Protein AF-0000000084527841 (afdb_homodimer)

Nearest PDB structures (foldseek):
  6ki2-assembly1_B  TM=5.207E-01  e=8.845E-03  Synechocystis sp. PCC 6803
  6jhk-assembly1_A  TM=7.494E-01  e=1.148E-01  Bacillus subtilis
  1vc1-assembly1_B  TM=6.703E-01  e=7.230E-01  Thermotoga maritima
  7lgu-assembly1_A  TM=8.677E-01  e=1.395E+00  Homo sapiens
  6zy2-assembly1_B  TM=6.023E-01  e=4.002E-01  Escherichia coli

Structure (mmCIF, N/CA/C/O backbone):
data_AF-0000000084527841-model_v1
#
loop_
_entity.id
_entity.type
_entity.pdbx_description
1 polymer 'Anti-anti-sigma regulatory factor (Antagonist of anti-sigma factor)'
#
loop_
_atom_site.group_PDB
_atom_site.id
_atom_site.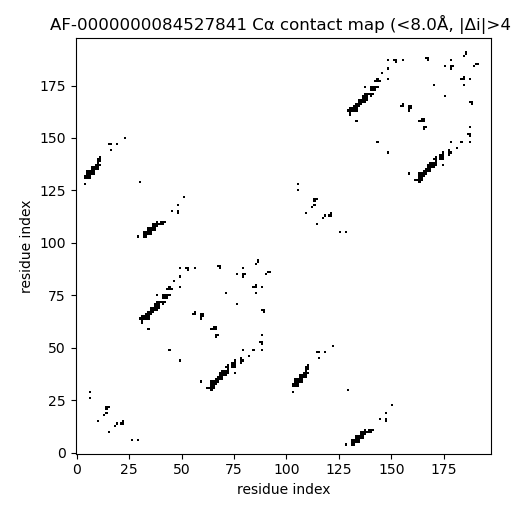type_symbol
_atom_site.label_atom_id
_atom_site.label_alt_id
_atom_site.label_comp_id
_atom_site.label_asym_id
_atom_site.label_entity_id
_atom_site.label_seq_id
_atom_site.pdbx_PDB_ins_code
_atom_site.Cartn_x
_atom_site.Cartn_y
_atom_site.Cartn_z
_atom_site.occupancy
_atom_site.B_iso_or_equiv
_atom_site.auth_seq_id
_atom_site.auth_comp_id
_atom_site.auth_asym_id
_atom_site.auth_atom_id
_atom_site.pdbx_PDB_model_num
ATOM 1 N N . MET A 1 1 ? 16.547 -3.924 11.133 1 29.72 1 MET A N 1
ATOM 2 C CA . MET A 1 1 ? 15.758 -4.957 10.477 1 29.72 1 MET A CA 1
ATOM 3 C C . MET A 1 1 ? 14.875 -4.352 9.391 1 29.72 1 MET A C 1
ATOM 5 O O . MET A 1 1 ? 14.031 -3.502 9.672 1 29.72 1 MET A O 1
ATOM 9 N N . ALA A 1 2 ? 15.305 -4.07 8.328 1 36.75 2 ALA A N 1
ATOM 10 C CA . ALA A 1 2 ? 14.695 -3.27 7.27 1 36.75 2 ALA A CA 1
ATOM 11 C C . ALA A 1 2 ? 13.234 -3.646 7.07 1 36.75 2 ALA A C 1
ATOM 13 O O . ALA A 1 2 ? 12.883 -4.828 7.086 1 36.75 2 ALA A O 1
ATOM 14 N N . ASN A 1 3 ? 12.219 -2.992 7.664 1 47.47 3 ASN A N 1
ATOM 15 C CA . ASN A 1 3 ? 10.781 -3.207 7.672 1 47.47 3 ASN A CA 1
ATOM 16 C C . ASN A 1 3 ? 10.297 -3.809 6.352 1 47.47 3 ASN A C 1
ATOM 18 O O . ASN A 1 3 ? 10.336 -3.148 5.312 1 47.47 3 ASN A O 1
ATOM 22 N N . ASP A 1 4 ? 10.703 -5.012 6.168 1 57.88 4 ASP A N 1
ATOM 23 C CA . ASP A 1 4 ? 10.227 -5.77 5.02 1 57.88 4 ASP A CA 1
ATOM 24 C C . ASP A 1 4 ? 8.758 -5.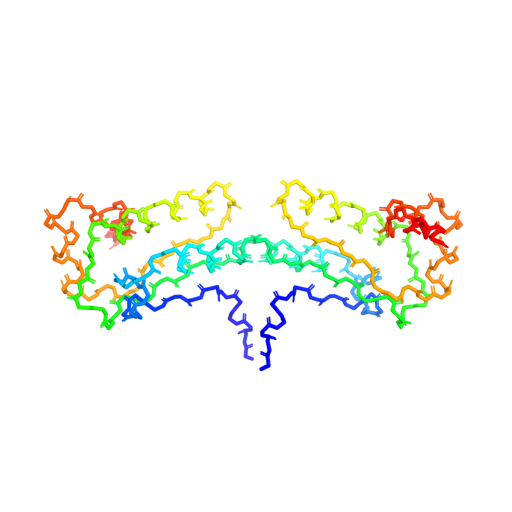457 4.727 1 57.88 4 ASP A C 1
ATOM 26 O O . ASP A 1 4 ? 7.867 -5.902 5.449 1 57.88 4 ASP A O 1
ATOM 30 N N . THR A 1 5 ? 8.508 -4.32 4.203 1 76.06 5 THR A N 1
ATOM 31 C CA . THR A 1 5 ? 7.223 -3.643 4.082 1 76.06 5 THR A CA 1
ATOM 32 C C . THR A 1 5 ? 6.391 -4.254 2.959 1 76.06 5 THR A C 1
ATOM 34 O O . THR A 1 5 ? 5.301 -3.771 2.65 1 76.06 5 THR A O 1
ATOM 37 N N . ALA A 1 6 ? 6.91 -5.438 2.506 1 88.5 6 ALA A N 1
ATOM 38 C CA . ALA A 1 6 ? 6.152 -6.004 1.394 1 88.5 6 ALA A CA 1
ATOM 39 C C . ALA A 1 6 ? 4.953 -6.801 1.896 1 88.5 6 ALA A C 1
ATOM 41 O O . ALA A 1 6 ? 4.965 -7.312 3.018 1 88.5 6 ALA A O 1
ATOM 42 N N . LEU A 1 7 ? 3.922 -6.777 1.098 1 92.06 7 LEU A N 1
ATOM 43 C CA . LEU A 1 7 ? 2.879 -7.777 1.299 1 92.06 7 LEU A CA 1
ATOM 44 C C . LEU A 1 7 ? 3.355 -9.156 0.856 1 92.06 7 LEU A C 1
ATOM 46 O O . LEU A 1 7 ? 3.676 -9.359 -0.317 1 92.06 7 LEU A O 1
ATOM 50 N N . ARG A 1 8 ? 3.451 -10.062 1.777 1 94.62 8 ARG A N 1
ATOM 51 C CA . ARG A 1 8 ? 3.889 -11.422 1.454 1 94.62 8 ARG A CA 1
ATOM 52 C C . ARG A 1 8 ? 2.748 -12.422 1.618 1 94.62 8 ARG A C 1
ATOM 54 O O . ARG A 1 8 ? 2.137 -12.5 2.686 1 94.62 8 ARG A O 1
ATOM 61 N N . LEU A 1 9 ? 2.508 -13.148 0.564 1 97.06 9 LEU A N 1
ATOM 62 C CA . LEU A 1 9 ? 1.49 -14.195 0.541 1 97.06 9 LEU A CA 1
ATOM 63 C C . LEU A 1 9 ? 2.125 -15.57 0.357 1 97.06 9 LEU A C 1
ATOM 65 O O . LEU A 1 9 ? 3.078 -15.719 -0.411 1 97.06 9 LEU A O 1
ATOM 69 N N . ASP A 1 10 ? 1.654 -16.5 1.069 1 97.75 10 ASP A N 1
ATOM 70 C CA . ASP A 1 10 ? 2.086 -17.891 0.965 1 97.75 10 ASP A CA 1
ATOM 71 C C . ASP A 1 10 ? 1.141 -18.688 0.073 1 97.75 10 ASP A C 1
ATOM 73 O O . ASP A 1 10 ? 0.009 -18.984 0.464 1 97.75 10 ASP A O 1
ATOM 77 N N . LEU A 1 11 ? 1.608 -19.141 -1.039 1 97.81 11 LEU A N 1
ATOM 78 C CA . LEU A 1 11 ? 0.78 -19.828 -2.021 1 97.81 11 LEU A CA 1
ATOM 79 C C . LEU A 1 11 ? 0.324 -21.188 -1.494 1 97.81 11 LEU A C 1
ATOM 81 O O . LEU A 1 11 ? -0.623 -21.766 -2.02 1 97.81 11 LEU A O 1
ATOM 85 N N . ALA A 1 12 ? 0.999 -21.641 -0.488 1 97.31 12 ALA A N 1
ATOM 86 C CA . ALA A 1 12 ? 0.604 -22.922 0.102 1 97.31 12 ALA A CA 1
ATOM 87 C C . ALA A 1 12 ? -0.552 -22.75 1.081 1 97.31 12 ALA A C 1
ATOM 89 O O . ALA A 1 12 ? -1.149 -23.719 1.535 1 97.31 12 ALA A O 1
ATOM 90 N N . HIS A 1 13 ? -0.82 -21.5 1.446 1 97.06 13 HIS A N 1
ATOM 91 C CA . HIS A 1 13 ? -1.912 -21.25 2.381 1 97.06 13 HIS A CA 1
ATOM 92 C C . HIS A 1 13 ? -3.236 -21.781 1.833 1 97.06 13 HIS A C 1
ATOM 94 O O . HIS A 1 13 ? -3.537 -21.594 0.65 1 97.06 13 HIS A O 1
ATOM 100 N N . PRO A 1 14 ? -4.078 -22.328 2.6 1 96.56 14 PRO A N 1
ATOM 101 C CA . PRO A 1 14 ? -5.309 -22.969 2.146 1 96.56 14 PRO A CA 1
ATOM 102 C C . PRO A 1 14 ? -6.309 -22 1.535 1 96.56 14 PRO A C 1
ATOM 104 O O . PRO A 1 14 ? -7.203 -22.406 0.79 1 96.56 14 PRO A O 1
ATOM 107 N N . ASP A 1 15 ? -6.148 -20.766 1.764 1 96.75 15 ASP A N 1
ATOM 108 C CA . ASP A 1 15 ? -7.082 -19.797 1.217 1 96.75 15 ASP A CA 1
ATOM 109 C C . ASP A 1 15 ? -7.066 -19.812 -0.31 1 96.75 15 ASP A C 1
ATOM 111 O O . ASP A 1 15 ? -8.086 -19.531 -0.951 1 96.75 15 ASP A O 1
ATOM 115 N N . TRP A 1 16 ? -5.957 -20.188 -0.919 1 96.88 16 TRP A N 1
ATOM 116 C CA . TRP A 1 16 ? -5.816 -20.188 -2.371 1 96.88 16 TRP A CA 1
ATOM 117 C C . TRP A 1 16 ? -6.703 -21.266 -3 1 96.88 16 TRP A C 1
ATOM 119 O O . TRP A 1 16 ? -7.09 -21.156 -4.164 1 96.88 16 TRP A O 1
ATOM 129 N N . THR A 1 17 ? -7.047 -22.25 -2.211 1 94.94 17 THR A N 1
ATOM 130 C CA . THR A 1 17 ? -7.879 -23.328 -2.73 1 94.94 17 THR A CA 1
ATOM 131 C C . THR A 1 17 ? -9.281 -23.266 -2.133 1 94.94 17 THR A C 1
ATOM 133 O O . THR A 1 17 ? -10.266 -23.562 -2.816 1 94.94 17 THR A O 1
ATOM 136 N N . ASP A 1 18 ? -9.359 -22.859 -0.894 1 96.44 18 ASP A N 1
ATOM 137 C CA . ASP A 1 18 ? -10.625 -22.938 -0.173 1 96.44 18 ASP A CA 1
ATOM 138 C C . ASP A 1 18 ? -11.461 -21.672 -0.368 1 96.44 18 ASP A C 1
ATOM 140 O O . ASP A 1 18 ? -12.688 -21.734 -0.356 1 96.44 18 ASP A O 1
ATOM 144 N N . ASP A 1 19 ? -10.797 -20.5 -0.375 1 97.25 19 ASP A N 1
ATOM 145 C CA . ASP A 1 19 ? -11.484 -19.219 -0.417 1 97.25 19 ASP A CA 1
ATOM 146 C C . ASP A 1 19 ? -10.609 -18.141 -1.063 1 97.25 19 ASP A C 1
ATOM 148 O O . ASP A 1 19 ? -10.031 -17.297 -0.37 1 97.25 19 ASP A O 1
ATOM 152 N N . LEU A 1 20 ? -10.594 -18.094 -2.377 1 96.44 20 LEU A N 1
ATOM 153 C CA . LEU A 1 20 ? -9.758 -17.172 -3.135 1 96.44 20 LEU A CA 1
ATOM 154 C C . LEU A 1 20 ? -10.172 -15.734 -2.891 1 96.44 20 LEU A C 1
ATOM 156 O O . LEU A 1 20 ? -9.359 -14.812 -3.02 1 96.44 20 LEU A O 1
ATOM 160 N N . LYS A 1 21 ? -11.438 -15.492 -2.51 1 97 21 LYS A N 1
ATOM 161 C CA . LYS A 1 21 ? -11.938 -14.148 -2.227 1 97 21 LYS A CA 1
ATOM 162 C C . LYS A 1 21 ? -11.203 -13.523 -1.041 1 97 21 LYS A C 1
ATOM 164 O O . LYS A 1 21 ? -10.992 -12.312 -1.001 1 97 21 LYS A O 1
ATOM 169 N N . LYS A 1 22 ? -10.812 -14.383 -0.156 1 97.31 22 LYS A N 1
ATOM 170 C CA . LYS A 1 22 ? -10.039 -13.906 0.986 1 97.31 22 LYS A CA 1
ATOM 171 C C . LYS A 1 22 ? -8.664 -13.406 0.55 1 97.31 22 LYS A C 1
ATOM 173 O O . LYS A 1 22 ? -8.172 -12.398 1.065 1 97.31 22 LYS A O 1
ATOM 178 N N . VAL A 1 23 ? -8.039 -14.078 -0.367 1 96.88 23 VAL A N 1
ATOM 179 C CA . VAL A 1 23 ? -6.742 -13.672 -0.899 1 96.88 23 VAL A CA 1
ATOM 180 C C . VAL A 1 23 ? -6.887 -12.352 -1.656 1 96.88 23 VAL A C 1
ATOM 182 O O . VAL A 1 23 ? -6.109 -11.422 -1.448 1 96.88 23 VAL A O 1
ATOM 185 N N . GLU A 1 24 ? -7.938 -12.305 -2.467 1 96 24 GLU A N 1
ATOM 186 C CA . GLU A 1 24 ? -8.227 -11.078 -3.197 1 96 24 GLU A CA 1
ATOM 187 C C . GLU A 1 24 ? -8.422 -9.898 -2.246 1 96 24 GLU A C 1
ATOM 189 O O . GLU A 1 24 ? -7.891 -8.812 -2.479 1 96 24 GLU A O 1
ATOM 194 N N . ALA A 1 25 ? -9.164 -10.164 -1.209 1 95 25 ALA A N 1
ATOM 195 C CA . ALA A 1 25 ? -9.453 -9.125 -0.225 1 95 25 ALA A CA 1
ATOM 196 C C . ALA A 1 25 ? -8.18 -8.648 0.469 1 95 25 ALA A C 1
ATOM 198 O O . ALA A 1 25 ? -8.031 -7.461 0.758 1 95 25 ALA A O 1
ATOM 199 N N . ALA A 1 26 ? -7.316 -9.562 0.699 1 93.44 26 ALA A N 1
ATOM 200 C CA . ALA A 1 26 ? -6.055 -9.211 1.342 1 93.44 26 ALA A CA 1
ATOM 201 C C . ALA A 1 26 ? -5.215 -8.305 0.442 1 93.44 26 ALA A C 1
ATOM 203 O O . ALA A 1 26 ? -4.617 -7.336 0.911 1 93.44 26 ALA A O 1
ATOM 204 N N . ILE A 1 27 ? -5.203 -8.562 -0.806 1 91.94 27 ILE A N 1
ATOM 205 C CA . ILE A 1 27 ? -4.453 -7.762 -1.771 1 91.94 27 ILE A CA 1
ATOM 206 C C . ILE A 1 27 ? -5.078 -6.375 -1.882 1 91.94 27 ILE A C 1
ATOM 208 O O . ILE A 1 27 ? -4.371 -5.363 -1.841 1 91.94 27 ILE A O 1
ATOM 212 N N . LEU A 1 28 ? -6.375 -6.332 -1.898 1 89.31 28 LEU A N 1
ATOM 213 C CA . LEU A 1 28 ? -7.098 -5.07 -2.027 1 89.31 28 LEU A CA 1
ATOM 214 C C . LEU A 1 28 ? -6.914 -4.207 -0.783 1 89.31 28 LEU A C 1
ATOM 216 O O . LEU A 1 28 ? -6.75 -2.988 -0.885 1 89.31 28 LEU A O 1
ATOM 220 N N . ALA A 1 29 ? -6.922 -4.906 0.337 1 89.31 29 ALA A N 1
ATOM 221 C CA . ALA A 1 29 ? -6.738 -4.188 1.597 1 89.31 29 ALA A CA 1
ATOM 222 C C . ALA A 1 29 ? -5.352 -3.551 1.666 1 89.31 29 ALA A C 1
ATOM 224 O O . ALA A 1 29 ? -5.184 -2.482 2.256 1 89.31 29 ALA A O 1
ATOM 225 N N . ASP A 1 30 ? -4.48 -4.203 1.102 1 88.69 30 ASP A N 1
ATOM 226 C CA . ASP A 1 30 ? -3.119 -3.678 1.1 1 88.69 30 ASP A CA 1
ATOM 227 C C . ASP A 1 30 ? -3.012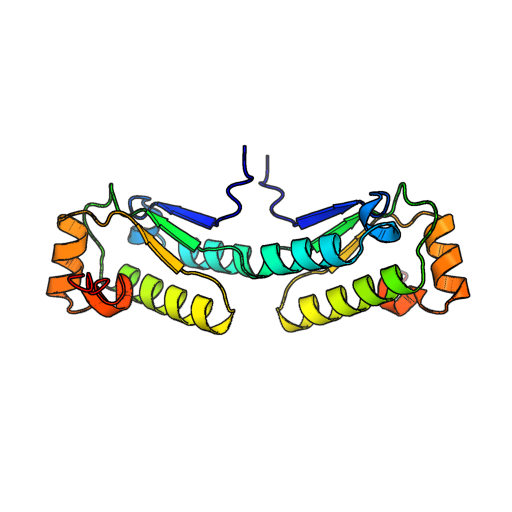 -2.436 0.216 1 88.69 30 ASP A C 1
ATOM 229 O O . ASP A 1 30 ? -2.326 -1.475 0.57 1 88.69 30 ASP A O 1
ATOM 233 N N . ILE A 1 31 ? -3.701 -2.396 -0.895 1 84.62 31 ILE A N 1
ATOM 234 C CA . ILE A 1 31 ? -3.701 -1.299 -1.855 1 84.62 31 ILE A CA 1
ATOM 235 C C . ILE A 1 31 ? -4.379 -0.075 -1.239 1 84.62 31 ILE A C 1
ATOM 237 O O . ILE A 1 31 ? -4.012 1.062 -1.544 1 84.62 31 ILE A O 1
ATOM 241 N N . THR A 1 32 ? -5.359 -0.343 -0.375 1 85.31 32 THR A N 1
ATOM 242 C CA . THR A 1 32 ? -6.168 0.747 0.159 1 85.31 32 THR A CA 1
ATOM 243 C C . THR A 1 32 ? -5.773 1.054 1.602 1 85.31 32 THR A C 1
ATOM 245 O O . THR A 1 32 ? -6.57 1.609 2.363 1 85.31 32 THR A O 1
ATOM 248 N N . ARG A 1 33 ? -4.656 0.663 2.006 1 87.19 33 ARG A N 1
ATOM 249 C CA . ARG A 1 33 ? -4.168 0.903 3.359 1 87.19 33 ARG A CA 1
ATOM 250 C C . ARG A 1 33 ? -4.223 2.387 3.707 1 87.19 33 ARG A C 1
ATOM 252 O O . ARG A 1 33 ? -3.756 3.229 2.936 1 87.19 33 ARG A O 1
ATOM 259 N N . PRO A 1 34 ? -4.746 2.799 4.891 1 91.25 34 PRO A N 1
ATOM 260 C CA . PRO A 1 34 ? -4.902 4.195 5.301 1 91.25 34 PRO A CA 1
ATOM 261 C C . PRO A 1 34 ? -3.57 4.875 5.609 1 91.25 34 PRO A C 1
ATOM 263 O O . PRO A 1 34 ? -2.602 4.199 5.973 1 91.25 34 PRO A O 1
ATOM 266 N N . VAL A 1 35 ? -3.586 6.184 5.461 1 94.19 35 VAL A N 1
ATOM 267 C CA . VAL A 1 35 ? -2.506 7.047 5.93 1 94.19 35 VAL A CA 1
ATOM 268 C C . VAL A 1 35 ? -2.998 7.906 7.09 1 94.19 35 VAL A C 1
ATOM 270 O O . VAL A 1 35 ? -3.994 8.625 6.961 1 94.19 35 VAL A O 1
ATOM 273 N N . ILE A 1 36 ? -2.35 7.793 8.188 1 96.31 36 ILE A N 1
ATOM 274 C CA . ILE A 1 36 ? -2.713 8.547 9.383 1 96.31 36 ILE A CA 1
ATOM 275 C C . ILE A 1 36 ? -1.538 9.422 9.812 1 96.31 36 ILE A C 1
ATOM 277 O O . ILE A 1 36 ? -0.427 8.922 10.008 1 96.31 36 ILE A O 1
ATOM 281 N N . VAL A 1 37 ? -1.843 10.695 9.891 1 97.5 37 VAL A N 1
ATOM 282 C CA . VAL A 1 37 ? -0.865 11.641 10.414 1 97.5 37 VAL A CA 1
ATOM 283 C C . VAL A 1 37 ? -1.259 12.062 11.828 1 97.5 37 VAL A C 1
ATOM 285 O O . VAL A 1 37 ? -2.291 12.711 12.023 1 97.5 37 VAL A O 1
ATOM 288 N N . ASP A 1 38 ? -0.493 11.719 12.805 1 97.44 38 ASP A N 1
ATOM 289 C CA . ASP A 1 38 ? -0.716 12.109 14.188 1 97.44 38 ASP A CA 1
ATOM 290 C C . ASP A 1 38 ? -0.159 13.508 14.453 1 97.44 38 ASP A C 1
ATOM 292 O O . ASP A 1 38 ? 1.053 13.727 14.383 1 97.44 38 ASP A O 1
ATOM 296 N N . ALA A 1 39 ? -1.006 14.391 14.836 1 97.75 39 ALA A N 1
ATOM 297 C CA . ALA A 1 39 ? -0.604 15.781 15.023 1 97.75 39 ALA A CA 1
ATOM 298 C C . ALA A 1 39 ? -0.745 16.203 16.484 1 97.75 39 ALA A C 1
ATOM 300 O O . ALA A 1 39 ? -0.802 17.391 16.797 1 97.75 39 ALA A O 1
ATOM 301 N N . SER A 1 40 ? -0.79 15.258 17.375 1 96 40 SER A N 1
ATOM 302 C CA . SER A 1 40 ? -1.091 15.539 18.766 1 96 40 SER A CA 1
ATOM 303 C C . SER A 1 40 ? 0.084 16.234 19.453 1 96 40 SER A C 1
ATOM 305 O O . SER A 1 40 ? -0.111 17.109 20.312 1 96 40 SER A O 1
ATOM 307 N N . ALA A 1 41 ? 1.296 15.891 19.062 1 96.06 41 ALA A N 1
ATOM 308 C CA . ALA A 1 41 ? 2.48 16.406 19.734 1 96.06 41 ALA A CA 1
ATOM 309 C C . ALA A 1 41 ? 3.139 17.516 18.906 1 96.06 41 ALA A C 1
ATOM 311 O O . ALA A 1 41 ? 4.172 18.062 19.312 1 96.06 41 ALA A O 1
ATOM 312 N N . ALA A 1 42 ? 2.537 17.812 17.781 1 96.62 42 ALA A N 1
ATOM 313 C CA . ALA A 1 42 ? 3.137 18.812 16.922 1 96.62 42 ALA A CA 1
ATOM 314 C C . ALA A 1 42 ? 2.893 20.219 17.453 1 96.62 42 ALA A C 1
ATOM 316 O O . ALA A 1 42 ? 1.805 20.516 17.953 1 96.62 42 ALA A O 1
ATOM 317 N N . THR A 1 43 ? 3.859 21.078 17.328 1 93.62 43 THR A N 1
ATOM 318 C CA . THR A 1 43 ? 3.746 22.406 17.906 1 93.62 43 THR A CA 1
ATOM 319 C C . THR A 1 43 ? 3.488 23.438 16.812 1 93.62 43 THR A C 1
ATOM 321 O O . THR A 1 43 ? 3.385 24.641 17.094 1 93.62 43 THR A O 1
ATOM 324 N N . GLU A 1 44 ? 3.504 23.094 15.656 1 91.88 44 GLU A N 1
ATOM 325 C CA . GLU A 1 44 ? 3.143 23.922 14.508 1 91.88 44 GLU A CA 1
ATOM 326 C C . GLU A 1 44 ? 3.125 23.109 13.219 1 91.88 44 GLU A C 1
ATOM 328 O O . GLU A 1 44 ? 3.598 21.984 13.195 1 91.88 44 GLU A O 1
ATOM 333 N N . VAL A 1 45 ? 2.502 23.719 12.18 1 96.38 45 VAL A N 1
ATOM 334 C CA . VAL A 1 45 ? 2.59 23.219 10.812 1 96.38 45 VAL A CA 1
ATOM 335 C C . VAL A 1 45 ? 2.883 24.359 9.852 1 96.38 45 VAL A C 1
ATOM 337 O O . VAL A 1 45 ? 2.164 25.359 9.836 1 96.38 45 VAL A O 1
ATOM 340 N N . GLY A 1 46 ? 3.98 24.25 9.234 1 96.5 46 GLY A N 1
ATOM 341 C CA . GLY A 1 46 ? 4.348 25.266 8.266 1 96.5 46 GLY A CA 1
ATOM 342 C C . GLY A 1 46 ? 3.609 25.141 6.945 1 96.5 46 GLY A C 1
ATOM 343 O O . GLY A 1 46 ? 2.887 24.156 6.73 1 96.5 46 GLY A O 1
ATOM 344 N N . ALA A 1 47 ? 3.807 26.125 6.16 1 96.56 47 ALA A N 1
ATOM 345 C CA . ALA A 1 47 ? 3.105 26.172 4.879 1 96.56 47 ALA A CA 1
ATOM 346 C C . ALA A 1 47 ? 3.479 25 3.992 1 96.56 47 ALA A C 1
ATOM 348 O O . ALA A 1 47 ? 2.613 24.391 3.354 1 96.56 47 ALA A O 1
ATOM 349 N N . LEU A 1 48 ? 4.699 24.641 3.934 1 96.69 48 LEU A N 1
ATOM 350 C CA . LEU A 1 48 ? 5.141 23.531 3.08 1 96.69 48 LEU A CA 1
ATOM 351 C C . LEU A 1 48 ? 4.59 22.203 3.578 1 96.69 48 LEU A C 1
ATOM 353 O O . LEU A 1 48 ? 4.164 21.359 2.779 1 96.69 48 LEU A O 1
ATOM 357 N N . ALA A 1 49 ? 4.633 22.016 4.844 1 97.75 49 ALA A N 1
ATOM 358 C CA . ALA A 1 49 ? 4.043 20.812 5.441 1 97.75 49 ALA A CA 1
ATOM 359 C C . ALA A 1 49 ? 2.547 20.75 5.16 1 97.75 49 ALA A C 1
ATOM 361 O O . ALA A 1 49 ? 2.023 19.688 4.816 1 97.75 49 ALA A O 1
ATOM 362 N N . ALA A 1 50 ? 1.893 21.828 5.258 1 97.75 50 ALA A N 1
ATOM 363 C CA . ALA A 1 50 ? 0.459 21.891 4.984 1 97.75 50 ALA A CA 1
ATOM 364 C C . ALA A 1 50 ? 0.163 21.531 3.531 1 97.75 50 ALA A C 1
ATOM 366 O O . ALA A 1 50 ? -0.769 20.781 3.25 1 97.75 50 ALA A O 1
ATOM 367 N N . GLN A 1 51 ? 0.944 22.047 2.693 1 97.56 51 GLN A N 1
ATOM 368 C CA . GLN A 1 51 ? 0.773 21.734 1.277 1 97.56 51 GLN A CA 1
ATOM 369 C C . GLN A 1 51 ? 0.987 20.25 1.004 1 97.56 51 GLN A C 1
ATOM 371 O O . GLN A 1 51 ? 0.253 19.641 0.22 1 97.56 51 GLN A O 1
ATOM 376 N N . LEU A 1 52 ? 1.952 19.688 1.646 1 97.81 52 LEU A N 1
ATOM 377 C CA . LEU A 1 52 ? 2.199 18.25 1.494 1 97.81 52 LEU A CA 1
ATOM 378 C C . LEU A 1 52 ? 1.022 17.438 2.02 1 97.81 52 LEU A C 1
ATOM 380 O O . LEU A 1 52 ? 0.625 16.453 1.406 1 97.81 52 LEU A O 1
ATOM 384 N N . LEU A 1 53 ? 0.477 17.828 3.074 1 97.75 53 LEU A N 1
ATOM 385 C CA . LEU A 1 53 ? -0.673 17.125 3.641 1 97.75 53 LEU A CA 1
ATOM 386 C C . LEU A 1 53 ? -1.877 17.219 2.711 1 97.75 53 LEU A C 1
ATOM 388 O O . LEU A 1 53 ? -2.609 16.25 2.539 1 97.75 53 LEU A O 1
ATOM 392 N N . ILE A 1 54 ? -2.049 18.359 2.105 1 97.56 54 ILE A N 1
ATOM 393 C CA . ILE A 1 54 ? -3.143 18.547 1.157 1 97.56 54 ILE A CA 1
ATOM 394 C C . ILE A 1 54 ? -2.932 17.641 -0.058 1 97.56 54 ILE A C 1
ATOM 396 O O . ILE A 1 54 ? -3.857 16.969 -0.497 1 97.56 54 ILE A O 1
ATOM 400 N N . ALA A 1 55 ? -1.735 17.672 -0.579 1 96.81 55 ALA A N 1
ATOM 401 C CA . ALA A 1 55 ? -1.394 16.812 -1.714 1 96.81 55 ALA A CA 1
ATOM 402 C C . ALA A 1 55 ? -1.593 15.344 -1.372 1 96.81 55 ALA A C 1
ATOM 404 O O . ALA A 1 55 ? -2.137 14.578 -2.176 1 96.81 55 ALA A O 1
ATOM 405 N N . ALA A 1 56 ? -1.184 14.961 -0.234 1 96.38 56 ALA A N 1
ATOM 406 C CA . ALA A 1 56 ? -1.325 13.578 0.219 1 96.38 56 ALA A CA 1
ATOM 407 C C . ALA A 1 56 ? -2.795 13.188 0.335 1 96.38 56 ALA A C 1
ATOM 409 O O . ALA A 1 56 ? -3.18 12.078 -0.036 1 96.38 56 ALA A O 1
ATOM 410 N N . ARG A 1 57 ? -3.582 14 0.834 1 95.5 57 ARG A N 1
ATOM 411 C CA . ARG A 1 57 ? -5.016 13.758 0.936 1 95.5 57 ARG A CA 1
ATOM 412 C C . ARG A 1 57 ? -5.641 13.57 -0.444 1 95.5 57 ARG A C 1
ATOM 414 O O . ARG A 1 57 ? -6.41 12.633 -0.664 1 95.5 57 ARG A O 1
ATOM 421 N N . ARG A 1 58 ? -5.316 14.43 -1.342 1 94.5 58 ARG A N 1
ATOM 422 C CA . ARG A 1 58 ? -5.836 14.344 -2.701 1 94.5 58 ARG A CA 1
ATOM 423 C C . ARG A 1 58 ? -5.406 13.047 -3.369 1 94.5 58 ARG A C 1
ATOM 425 O O . ARG A 1 58 ? -6.215 12.367 -4.008 1 94.5 58 ARG A O 1
ATOM 432 N N . ALA A 1 59 ? -4.137 12.719 -3.227 1 91.88 59 ALA A N 1
ATOM 433 C CA . ALA A 1 59 ? -3.613 11.477 -3.795 1 91.88 59 ALA A CA 1
ATOM 434 C C . ALA A 1 59 ? -4.328 10.266 -3.213 1 91.88 59 ALA A C 1
ATOM 436 O O . ALA A 1 59 ? -4.719 9.352 -3.947 1 91.88 59 ALA A O 1
ATOM 437 N N . ALA A 1 60 ? -4.473 10.281 -1.944 1 92.5 60 ALA A N 1
ATOM 438 C CA . ALA A 1 60 ? -5.172 9.18 -1.285 1 92.5 60 ALA A CA 1
ATOM 439 C C . ALA A 1 60 ? -6.582 9.016 -1.844 1 92.5 60 ALA A C 1
ATOM 441 O O . ALA A 1 60 ? -7.023 7.898 -2.119 1 92.5 60 ALA A O 1
ATOM 442 N N . SER A 1 61 ? -7.238 10.109 -1.985 1 92 61 SER A N 1
ATOM 443 C CA . SER A 1 61 ? -8.594 10.086 -2.525 1 92 61 SER A CA 1
ATOM 444 C C . SER A 1 61 ? -8.617 9.484 -3.926 1 92 61 SER A C 1
ATOM 446 O O . SER A 1 61 ? -9.469 8.656 -4.234 1 92 61 SER A O 1
ATOM 448 N N . THR A 1 62 ? -7.688 9.812 -4.762 1 88.56 62 THR A N 1
ATOM 449 C CA . THR A 1 62 ? -7.582 9.312 -6.129 1 88.56 62 THR A CA 1
ATOM 450 C C . THR A 1 62 ? -7.309 7.812 -6.141 1 88.56 62 THR A C 1
ATOM 452 O O . THR A 1 62 ? -7.812 7.09 -7.004 1 88.56 62 THR A O 1
ATOM 455 N N . GLU A 1 63 ? -6.613 7.305 -5.133 1 85.06 63 GLU A N 1
ATOM 456 C CA . GLU A 1 63 ? -6.195 5.91 -5.047 1 85.06 63 GLU A CA 1
ATOM 457 C C . GLU A 1 63 ? -7.203 5.078 -4.262 1 85.06 63 GLU A C 1
ATOM 459 O O . GLU A 1 63 ? -7.043 3.863 -4.129 1 85.06 63 GLU A O 1
ATOM 464 N N . GLY A 1 64 ? -8.219 5.742 -3.744 1 88.31 64 GLY A N 1
ATOM 465 C CA . GLY A 1 64 ? -9.203 5.031 -2.945 1 88.31 64 GLY A CA 1
ATOM 466 C C . GLY A 1 64 ? -8.727 4.715 -1.543 1 88.31 64 GLY A C 1
ATOM 467 O O . GLY A 1 64 ? -9.219 3.787 -0.903 1 88.31 64 GLY A O 1
ATOM 468 N N . ARG A 1 65 ? -7.754 5.352 -1.053 1 90.25 65 ARG A N 1
ATOM 469 C CA . ARG A 1 65 ? -7.195 5.199 0.286 1 90.25 65 ARG A CA 1
ATOM 470 C C . ARG A 1 65 ? -7.777 6.23 1.245 1 90.25 65 ARG A C 1
ATOM 472 O O . ARG A 1 65 ? -8.078 7.355 0.844 1 90.25 65 ARG A O 1
ATOM 479 N N . SER A 1 66 ? -7.891 5.855 2.482 1 93.12 66 SER A N 1
ATOM 480 C CA . SER A 1 66 ? -8.281 6.832 3.496 1 93.12 66 SER A CA 1
ATOM 481 C C . SER A 1 66 ? -7.074 7.625 3.99 1 93.12 66 SER A C 1
ATOM 483 O O . SER A 1 66 ? -5.957 7.109 4.027 1 93.12 66 SER A O 1
ATOM 485 N N . PHE A 1 67 ? -7.34 8.883 4.273 1 95.19 67 PHE A N 1
ATOM 486 C CA . PHE A 1 67 ? -6.344 9.805 4.809 1 95.19 67 PHE A CA 1
ATOM 487 C C . PHE A 1 67 ? -6.918 10.617 5.961 1 95.19 67 PHE A C 1
ATOM 489 O O . PHE A 1 67 ? -8.031 11.148 5.863 1 95.19 67 PHE A O 1
ATOM 496 N N . ALA A 1 68 ? -6.152 10.695 7.086 1 96.25 68 ALA A N 1
ATOM 497 C CA . ALA A 1 68 ? -6.629 11.492 8.211 1 96.25 68 ALA A CA 1
ATOM 498 C C . ALA A 1 68 ? -5.461 12.109 8.984 1 96.25 68 ALA A C 1
ATOM 500 O O . ALA A 1 68 ? -4.422 11.469 9.164 1 96.25 68 ALA A O 1
ATOM 501 N N . VAL A 1 69 ? -5.668 13.32 9.398 1 97.19 69 VAL A N 1
ATOM 502 C CA . VAL A 1 69 ? -4.836 13.945 10.414 1 97.19 69 VAL A CA 1
ATOM 503 C C . VAL A 1 69 ? -5.504 13.82 11.781 1 97.19 69 VAL A C 1
ATOM 505 O O . VAL A 1 69 ? -6.586 14.375 12.008 1 97.19 69 VAL A O 1
ATOM 508 N N . GLU A 1 70 ? -4.844 13.141 12.641 1 96.06 70 GLU A N 1
ATOM 509 C CA . GLU A 1 70 ? -5.484 12.82 13.914 1 96.06 70 GLU A CA 1
ATOM 510 C C . GLU A 1 70 ? -4.984 13.742 15.023 1 96.06 70 GLU A C 1
ATOM 512 O O . GLU A 1 70 ? -3.799 14.078 15.078 1 96.06 70 GLU A O 1
ATOM 517 N N . ALA A 1 71 ? -5.844 14.156 15.867 1 95.94 71 ALA A N 1
ATOM 518 C CA . ALA A 1 71 ? -5.59 14.867 17.125 1 95.94 71 ALA A CA 1
ATOM 519 C C . ALA A 1 71 ? -4.727 16.094 16.891 1 95.94 71 ALA A C 1
ATOM 521 O O . ALA A 1 71 ? -3.713 16.297 17.562 1 95.94 71 ALA A O 1
ATOM 522 N N . PRO A 1 72 ? -5.18 16.938 15.977 1 96.56 72 PRO A N 1
ATOM 523 C CA . PRO A 1 72 ? -4.391 18.156 15.812 1 96.56 72 PRO A CA 1
ATOM 524 C C . PRO A 1 72 ? -4.336 19 17.094 1 96.56 72 PRO A C 1
ATOM 526 O O . PRO A 1 72 ? -5.375 19.297 17.688 1 96.56 72 PRO A O 1
ATOM 529 N N . SER A 1 73 ? -3.186 19.266 17.484 1 95.94 73 SER A N 1
ATOM 530 C CA . SER A 1 73 ? -3.02 20.125 18.656 1 95.94 73 SER A CA 1
ATOM 531 C C . SER A 1 73 ? -3.6 21.516 18.391 1 95.94 73 SER A C 1
ATOM 533 O O . SER A 1 73 ? -3.91 21.875 17.25 1 95.94 73 SER A O 1
ATOM 535 N N . ASP A 1 74 ? -3.721 22.312 19.453 1 95.94 74 ASP A N 1
ATOM 536 C CA . ASP A 1 74 ? -4.16 23.703 19.312 1 95.94 74 ASP A CA 1
ATOM 537 C C . ASP A 1 74 ? -3.188 24.5 18.453 1 95.94 74 ASP A C 1
ATOM 539 O O . ASP A 1 74 ? -3.605 25.328 17.656 1 95.94 74 ASP A O 1
ATOM 543 N N . ALA A 1 75 ? -1.991 24.25 18.641 1 96.31 75 ALA A N 1
ATOM 544 C CA . ALA A 1 75 ? -0.957 24.953 17.875 1 96.31 75 ALA A CA 1
ATOM 545 C C . ALA A 1 75 ? -1.069 24.641 16.391 1 96.31 75 ALA A C 1
ATOM 547 O O . ALA A 1 75 ? -0.93 25.547 15.555 1 96.31 75 ALA A O 1
ATOM 548 N N . VAL A 1 76 ? -1.351 23.422 16.078 1 97.44 76 VAL A N 1
ATOM 549 C CA . VAL A 1 76 ? -1.521 23.016 14.695 1 97.44 76 VAL A CA 1
ATOM 550 C C . VAL A 1 76 ? -2.771 23.672 14.109 1 97.44 76 VAL A C 1
ATOM 552 O O . VAL A 1 76 ? -2.729 24.25 13.023 1 97.44 76 VAL A O 1
ATOM 555 N N . ARG A 1 77 ? -3.836 23.641 14.828 1 96.88 77 ARG A N 1
ATOM 556 C CA . ARG A 1 77 ? -5.082 24.234 14.367 1 96.88 77 ARG A CA 1
ATOM 557 C C . ARG A 1 77 ? -4.91 25.734 14.133 1 96.88 77 ARG A C 1
ATOM 559 O O . ARG A 1 77 ? -5.367 26.266 13.117 1 96.88 77 ARG A O 1
ATOM 566 N N . ASP A 1 78 ? -4.199 26.344 15.047 1 97 78 ASP A N 1
ATOM 567 C CA . ASP A 1 78 ? -3.961 27.781 14.93 1 97 78 ASP A CA 1
ATOM 568 C C . ASP A 1 78 ? -3.131 28.109 13.695 1 97 78 ASP A C 1
ATOM 570 O O . ASP A 1 78 ? -3.426 29.062 12.969 1 97 78 ASP A O 1
ATOM 574 N N . SER A 1 79 ? -2.123 27.359 13.469 1 97.62 79 SER A N 1
ATOM 575 C CA . SER A 1 79 ? -1.262 27.578 12.312 1 97.62 79 SER A CA 1
ATOM 576 C C . SER A 1 79 ? -2.035 27.406 11.008 1 97.62 79 SER A C 1
ATOM 578 O O . SER A 1 79 ? -1.917 28.234 10.102 1 97.62 79 SER A O 1
ATOM 580 N N . LEU A 1 80 ? -2.863 26.438 10.93 1 97.31 80 LEU A N 1
ATOM 581 C CA . LEU A 1 80 ? -3.656 26.172 9.734 1 97.31 80 LEU A CA 1
ATOM 582 C C . LEU A 1 80 ? -4.688 27.281 9.508 1 97.31 80 LEU A C 1
ATOM 584 O O . LEU A 1 80 ? -4.914 27.688 8.375 1 97.31 80 LEU A O 1
ATOM 588 N N . ASP A 1 81 ? -5.234 27.703 10.578 1 96.81 81 ASP A N 1
ATOM 589 C CA . ASP A 1 81 ? -6.219 28.781 10.492 1 96.81 81 ASP A CA 1
ATOM 590 C C . ASP A 1 81 ? -5.594 30.047 9.93 1 96.81 81 ASP A C 1
ATOM 592 O O . ASP A 1 81 ? -6.184 30.703 9.07 1 96.81 81 ASP A O 1
ATOM 596 N N . ARG A 1 82 ? -4.484 30.297 10.508 1 97.69 82 ARG A N 1
ATOM 597 C CA . ARG A 1 82 ? -3.785 31.5 10.055 1 97.69 82 ARG A CA 1
ATOM 598 C C . ARG A 1 82 ? -3.508 31.438 8.555 1 97.69 82 ARG A C 1
ATOM 600 O O . ARG A 1 82 ? -3.539 32.469 7.875 1 97.69 82 ARG A O 1
ATOM 607 N N . MET A 1 83 ? -3.277 30.281 8.055 1 97.62 83 MET A N 1
ATOM 608 C CA . MET A 1 83 ? -2.98 30.078 6.637 1 97.62 83 MET A CA 1
ATOM 609 C C . MET A 1 83 ? -4.262 29.875 5.832 1 97.62 83 MET A C 1
ATOM 611 O O . MET A 1 83 ? -4.227 29.844 4.602 1 97.62 83 MET A O 1
ATOM 615 N N . GLY A 1 84 ? -5.336 29.734 6.527 1 97.38 84 GLY A N 1
ATOM 616 C CA . GLY A 1 84 ? -6.598 29.453 5.867 1 97.38 84 GLY A CA 1
ATOM 617 C C . GLY A 1 84 ? -6.668 28.047 5.293 1 97.38 84 GLY A C 1
ATOM 618 O O . GLY A 1 84 ? -7.395 27.797 4.328 1 97.38 84 GLY A O 1
ATOM 619 N N . LEU A 1 85 ? -5.945 27.109 5.824 1 97 85 LEU A N 1
ATOM 620 C CA . LEU A 1 85 ? -5.82 25.781 5.219 1 97 85 LEU A CA 1
ATOM 621 C C . LEU A 1 85 ? -6.426 24.719 6.121 1 97 85 LEU A C 1
ATOM 623 O O . LEU A 1 85 ? -6.227 23.516 5.895 1 97 85 LEU A O 1
ATOM 627 N N . SER A 1 86 ? -7.141 25.031 7.125 1 96.38 86 SER A N 1
ATOM 628 C CA . SER A 1 86 ? -7.676 24.094 8.109 1 96.38 86 SER A CA 1
ATOM 629 C C . SER A 1 86 ? -8.578 23.047 7.445 1 96.38 86 SER A C 1
ATOM 631 O O . SER A 1 86 ? -8.375 21.844 7.613 1 96.38 86 SER A O 1
ATOM 633 N N . ALA A 1 87 ? -9.461 23.453 6.625 1 95.12 87 ALA A N 1
ATOM 634 C CA . ALA A 1 87 ? -10.398 22.547 5.973 1 95.12 87 ALA A CA 1
ATOM 635 C C . ALA A 1 87 ? -9.688 21.641 4.969 1 95.12 87 ALA A C 1
ATOM 637 O O . ALA A 1 87 ? -9.992 20.453 4.867 1 95.12 87 ALA A O 1
ATOM 638 N N . ALA A 1 88 ? -8.789 22.234 4.23 1 95.88 88 ALA A N 1
ATOM 639 C CA . ALA A 1 88 ? -8.07 21.5 3.197 1 95.88 88 ALA A CA 1
ATOM 640 C C . ALA A 1 88 ? -7.207 20.391 3.809 1 95.88 88 ALA A C 1
ATOM 642 O O . ALA A 1 88 ? -7.047 19.328 3.219 1 95.88 88 ALA A O 1
ATOM 643 N N . VAL A 1 89 ? -6.73 20.625 5.004 1 96.62 89 VAL A N 1
ATOM 644 C CA . VAL A 1 89 ? -5.812 19.688 5.633 1 96.62 89 VAL A CA 1
ATOM 645 C C . VAL A 1 89 ? -6.59 18.734 6.543 1 96.62 89 VAL A C 1
ATOM 647 O O . VAL A 1 89 ? -6.402 17.516 6.484 1 96.62 89 VAL A O 1
ATOM 650 N N . LEU A 1 90 ? -7.52 19.203 7.355 1 94.75 90 LEU A N 1
ATOM 651 C CA . LEU A 1 90 ? -8.148 18.422 8.414 1 94.75 90 LEU A CA 1
ATOM 652 C C . LEU A 1 90 ? -9.492 17.859 7.953 1 94.75 90 LEU A C 1
ATOM 654 O O . LEU A 1 90 ? -10.031 16.938 8.57 1 94.75 90 LEU A O 1
ATOM 658 N N . GLY A 1 91 ? -9.992 18.328 6.859 1 89.5 91 GLY A N 1
ATOM 659 C CA . GLY A 1 91 ? -11.305 17.906 6.402 1 89.5 91 GLY A CA 1
ATOM 660 C C . GLY A 1 91 ? -12.438 18.703 7.023 1 89.5 91 GLY A C 1
ATOM 661 O O . GLY A 1 91 ? -12.219 19.484 7.953 1 89.5 91 GLY A O 1
ATOM 662 N N . ALA A 1 92 ? -13.539 18.672 6.344 1 76 92 ALA A N 1
ATOM 663 C CA . ALA A 1 92 ? -14.711 19.391 6.836 1 76 92 ALA A CA 1
ATOM 664 C C . ALA A 1 92 ? -15.141 18.859 8.203 1 76 92 ALA A C 1
ATOM 666 O O . ALA A 1 92 ? -15.055 17.672 8.469 1 76 92 ALA A O 1
ATOM 667 N N . PRO A 1 93 ? -15.289 19.828 9.148 1 65.06 93 PRO A N 1
ATOM 668 C CA . PRO A 1 93 ? -15.75 19.406 10.469 1 65.06 93 PRO A CA 1
ATOM 669 C C . PRO A 1 93 ? -16.969 18.469 10.406 1 65.06 93 PRO A C 1
ATOM 671 O O . PRO A 1 93 ? -17.766 18.562 9.477 1 65.06 93 PRO A O 1
ATOM 674 N N . GLU A 1 94 ? -16.734 17.172 10.828 1 56.81 94 GLU A N 1
ATOM 675 C CA . GLU A 1 94 ? -17.922 16.312 10.875 1 56.81 94 GLU A CA 1
ATOM 676 C C . GLU A 1 94 ? -19.109 17.062 11.453 1 56.81 94 GLU A C 1
ATOM 678 O O . GLU A 1 94 ? -19 17.734 12.484 1 56.81 94 GLU A O 1
ATOM 683 N N . THR A 1 95 ? -19.875 17.594 10.547 1 54.06 95 THR A N 1
ATOM 684 C CA . THR A 1 95 ? -21.109 18.203 11.039 1 54.06 95 THR A CA 1
ATOM 685 C C . THR A 1 95 ? -21.812 17.266 12.023 1 54.06 95 THR A C 1
ATOM 687 O O . THR A 1 95 ? -22.078 16.109 11.711 1 54.06 95 THR A O 1
ATOM 690 N N . GLU A 1 96 ? -21.469 17.203 13.219 1 49.47 96 GLU A N 1
ATOM 691 C CA . GLU A 1 96 ? -22.344 16.578 14.195 1 49.47 96 GLU A CA 1
ATOM 692 C C . GLU A 1 96 ? -23.812 16.797 13.852 1 49.47 96 GLU A C 1
ATOM 694 O O . GLU A 1 96 ? -24.266 17.938 13.75 1 49.47 96 GLU A O 1
ATOM 699 N N . VAL A 1 97 ? -24.281 16.016 12.859 1 47.03 97 VAL A N 1
ATOM 700 C CA . VAL A 1 97 ? -25.734 16.078 12.758 1 47.03 97 VAL A CA 1
ATOM 701 C C . VAL A 1 97 ? -26.359 15.977 14.148 1 47.03 97 VAL A C 1
ATOM 703 O O . VAL A 1 97 ? -26.016 15.086 14.922 1 47.03 97 VAL A O 1
ATOM 706 N N . ALA A 1 98 ? -26.812 17.141 14.703 1 50.53 98 ALA A N 1
ATOM 707 C CA . ALA A 1 98 ? -27.75 17.172 15.82 1 50.53 98 ALA A CA 1
ATOM 708 C C . ALA A 1 98 ? -28.828 16.109 15.68 1 50.53 98 ALA A C 1
ATOM 710 O O . ALA A 1 98 ? -29.531 16.062 14.672 1 50.53 98 ALA A O 1
ATOM 711 N N . GLY A 1 99 ? -28.562 14.797 15.758 1 34.72 99 GLY A N 1
ATOM 712 C CA . GLY A 1 99 ? -29.766 14.078 16.172 1 34.72 99 GLY A CA 1
ATOM 713 C C . GLY A 1 99 ? -30.344 14.578 17.484 1 34.72 99 GLY A C 1
ATOM 714 O O . GLY A 1 99 ? -29.625 15.172 18.297 1 34.72 99 GLY A O 1
ATOM 715 N N . MET B 1 1 ? -3.797 -8.969 17.672 1 28.83 1 MET B N 1
ATOM 716 C CA . MET B 1 1 ? -3.312 -7.598 17.547 1 28.83 1 MET B CA 1
ATOM 717 C C . MET B 1 1 ? -3.553 -7.055 16.141 1 28.83 1 MET B C 1
ATOM 719 O O . MET B 1 1 ? -3.002 -7.57 15.172 1 28.83 1 MET B O 1
ATOM 723 N N . ALA B 1 2 ? -4.645 -6.703 15.82 1 36.34 2 ALA B N 1
ATOM 724 C CA . ALA B 1 2 ? -5.109 -6.398 14.469 1 36.34 2 ALA B CA 1
ATOM 725 C C . ALA B 1 2 ? -4.074 -5.578 13.703 1 36.34 2 ALA B C 1
ATOM 727 O O . ALA B 1 2 ? -3.457 -4.668 14.266 1 36.34 2 ALA B O 1
ATOM 728 N N . ASN B 1 3 ? -3.146 -6.141 12.875 1 47.34 3 ASN B N 1
ATOM 729 C CA . ASN B 1 3 ? -2.055 -5.566 12.102 1 47.34 3 ASN B CA 1
ATOM 730 C C . ASN B 1 3 ? -2.375 -4.145 11.648 1 47.34 3 ASN B C 1
ATOM 732 O O . ASN B 1 3 ? -3.25 -3.939 10.805 1 47.34 3 ASN B O 1
ATOM 736 N N . ASP B 1 4 ? -2.436 -3.289 12.617 1 57.72 4 ASP B N 1
ATOM 737 C CA . ASP B 1 4 ? -2.619 -1.87 12.336 1 57.72 4 ASP B CA 1
ATOM 738 C C . ASP B 1 4 ? -1.831 -1.45 11.094 1 57.72 4 ASP B C 1
ATOM 740 O O . ASP B 1 4 ? -0.606 -1.319 11.148 1 57.72 4 ASP B O 1
ATOM 744 N N .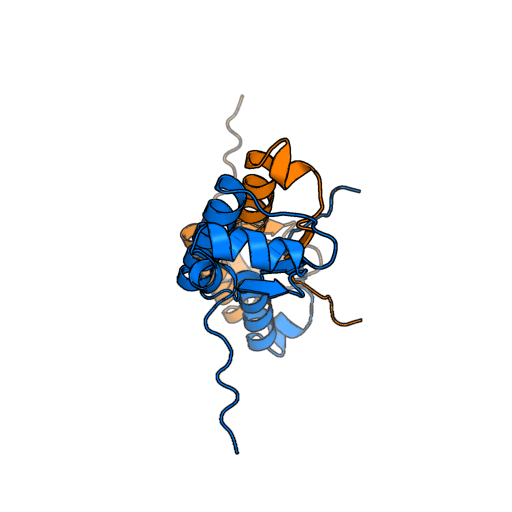 THR B 1 5 ? -2.287 -1.842 9.961 1 76.06 5 THR B N 1
ATOM 745 C CA . THR B 1 5 ? -1.617 -1.863 8.664 1 76.06 5 THR B CA 1
ATOM 746 C C . THR B 1 5 ? -1.562 -0.464 8.055 1 76.06 5 THR B C 1
ATOM 748 O O . THR B 1 5 ? -1.145 -0.293 6.91 1 76.06 5 THR B O 1
ATOM 751 N N . ALA B 1 6 ? -1.852 0.525 8.961 1 88.56 6 ALA B N 1
ATOM 752 C CA . ALA B 1 6 ? -1.836 1.865 8.375 1 88.56 6 ALA B CA 1
ATOM 753 C C . ALA B 1 6 ? -0.423 2.441 8.367 1 88.56 6 ALA B C 1
ATOM 755 O O . ALA B 1 6 ? 0.415 2.066 9.188 1 88.56 6 ALA B O 1
ATOM 756 N N . LEU B 1 7 ? -0.171 3.227 7.371 1 91.94 7 LEU B N 1
ATOM 757 C CA . LEU B 1 7 ? 0.996 4.098 7.461 1 91.94 7 LEU B CA 1
ATOM 758 C C . LEU B 1 7 ? 0.758 5.227 8.461 1 91.94 7 LEU B C 1
ATOM 760 O O . LEU B 1 7 ? -0.155 6.035 8.281 1 91.94 7 LEU B O 1
ATOM 764 N N . ARG B 1 8 ? 1.518 5.258 9.508 1 94.5 8 ARG B N 1
ATOM 765 C CA . ARG B 1 8 ? 1.376 6.305 10.516 1 94.5 8 ARG B CA 1
ATOM 766 C C . ARG B 1 8 ? 2.59 7.227 10.523 1 94.5 8 ARG B C 1
ATOM 768 O O . ARG B 1 8 ? 3.727 6.766 10.648 1 94.5 8 ARG B O 1
ATOM 775 N N . LEU B 1 9 ? 2.311 8.492 10.398 1 97 9 LEU B N 1
ATOM 776 C CA . LEU B 1 9 ? 3.33 9.539 10.43 1 97 9 LEU B CA 1
ATOM 777 C C . LEU B 1 9 ? 3.139 10.445 11.641 1 97 9 LEU B C 1
ATOM 779 O O . LEU B 1 9 ? 2.006 10.773 12 1 97 9 LEU B O 1
ATOM 783 N N . ASP B 1 10 ? 4.188 10.766 12.266 1 97.69 10 ASP B N 1
ATOM 784 C CA . ASP B 1 10 ? 4.199 11.695 13.391 1 97.69 10 ASP B CA 1
ATOM 785 C C . ASP B 1 10 ? 4.551 13.109 12.93 1 97.69 10 ASP B C 1
ATOM 787 O O . ASP B 1 10 ? 5.699 13.391 12.586 1 97.69 10 ASP B O 1
ATOM 791 N N . LEU B 1 11 ? 3.643 14.008 13.023 1 97.75 11 LEU B N 1
ATOM 792 C CA . LEU B 1 11 ? 3.822 15.367 12.531 1 97.75 11 LEU B CA 1
ATOM 793 C C . LEU B 1 11 ? 4.863 16.109 13.352 1 97.75 11 LEU B C 1
ATOM 795 O O . LEU B 1 11 ? 5.387 17.141 12.922 1 97.75 11 LEU B O 1
ATOM 799 N N . ALA B 1 12 ? 5.125 15.602 14.516 1 97.25 12 ALA B N 1
ATOM 800 C CA . ALA B 1 12 ? 6.137 16.234 15.359 1 97.25 12 ALA B CA 1
ATOM 801 C C . ALA B 1 12 ? 7.539 15.812 14.945 1 97.25 12 ALA B C 1
ATOM 803 O O . ALA B 1 12 ? 8.531 16.375 15.414 1 97.25 12 ALA B O 1
ATOM 804 N N . HIS B 1 13 ? 7.629 14.773 14.125 1 97.06 13 HIS B N 1
ATOM 805 C CA . HIS B 1 13 ? 8.945 14.312 13.695 1 97.06 13 HIS B CA 1
ATOM 806 C C . HIS B 1 13 ? 9.711 15.422 12.977 1 97.06 13 HIS B C 1
ATOM 808 O O . HIS B 1 13 ? 9.133 16.141 12.156 1 97.06 13 HIS B O 1
ATOM 814 N N . PRO B 1 14 ? 10.953 15.555 13.133 1 96.56 14 PRO B N 1
ATOM 815 C CA . PRO B 1 14 ? 11.742 16.656 12.594 1 96.56 14 PRO B CA 1
ATOM 816 C C . PRO B 1 14 ? 11.82 16.641 11.07 1 96.56 14 PRO B C 1
ATOM 818 O O . PRO B 1 14 ? 12.117 17.672 10.453 1 96.56 14 PRO B O 1
ATOM 821 N N . ASP B 1 15 ? 11.492 15.578 10.477 1 96.69 15 ASP B N 1
ATOM 822 C CA . ASP B 1 15 ? 11.562 15.508 9.023 1 96.69 15 ASP B CA 1
ATOM 823 C C . ASP B 1 15 ? 10.602 16.5 8.375 1 96.69 15 ASP B C 1
ATOM 825 O O . ASP B 1 15 ? 10.859 17 7.285 1 96.69 15 ASP B O 1
ATOM 829 N N . TRP B 1 16 ? 9.516 16.844 9.047 1 96.81 16 TRP B N 1
ATOM 830 C CA . TRP B 1 16 ? 8.508 17.75 8.508 1 96.81 16 TRP B CA 1
ATOM 831 C C . TRP B 1 16 ? 9.055 19.156 8.375 1 96.81 16 TRP B C 1
ATOM 833 O O . TRP B 1 16 ? 8.57 19.953 7.559 1 96.81 16 TRP B O 1
ATOM 843 N N . THR B 1 17 ? 10.078 19.438 9.141 1 94.88 17 THR B N 1
ATOM 844 C CA . THR B 1 17 ? 10.664 20.781 9.094 1 94.88 17 THR B CA 1
ATOM 845 C C . THR B 1 17 ? 12.039 20.75 8.438 1 94.88 17 THR B C 1
ATOM 847 O O . THR B 1 17 ? 12.406 21.672 7.707 1 94.88 17 THR B O 1
ATOM 850 N N . ASP B 1 18 ? 12.766 19.688 8.664 1 96.44 18 ASP B N 1
ATOM 851 C CA . ASP B 1 18 ? 14.164 19.641 8.242 1 96.44 18 ASP B CA 1
ATOM 852 C C . ASP B 1 18 ? 14.289 19.094 6.82 1 96.44 18 ASP B C 1
ATOM 854 O O . ASP B 1 18 ? 15.211 19.484 6.09 1 96.44 18 ASP B O 1
ATOM 858 N N . ASP B 1 19 ? 13.469 18.094 6.473 1 97.25 19 ASP B N 1
ATOM 859 C CA . ASP B 1 19 ? 13.586 17.391 5.191 1 97.25 19 ASP B CA 1
ATOM 860 C C . ASP B 1 19 ? 12.242 16.797 4.766 1 97.25 19 ASP B C 1
ATOM 862 O O . ASP B 1 19 ? 12.023 15.594 4.879 1 97.25 19 ASP B O 1
ATOM 866 N N . LEU B 1 20 ? 11.398 17.609 4.164 1 96.44 20 LEU B N 1
ATOM 867 C CA . LEU B 1 20 ? 10.055 17.219 3.76 1 96.44 20 LEU B CA 1
ATOM 868 C C . LEU B 1 20 ? 10.117 16.156 2.668 1 96.44 20 LEU B C 1
ATOM 870 O O . LEU B 1 20 ? 9.188 15.352 2.525 1 96.44 20 LEU B O 1
ATOM 874 N N . LYS B 1 21 ? 11.203 16.094 1.881 1 97.06 21 LYS B N 1
ATOM 875 C CA . LYS B 1 21 ? 11.367 15.094 0.821 1 97.06 21 LYS B CA 1
ATOM 876 C C . LYS B 1 21 ? 11.398 13.68 1.392 1 97.06 21 LYS B C 1
ATOM 878 O O . LYS B 1 21 ? 10.938 12.734 0.751 1 97.06 21 LYS B O 1
ATOM 883 N N . LYS B 1 22 ? 11.914 13.602 2.592 1 97.31 22 LYS B N 1
ATOM 884 C CA . LYS B 1 22 ? 11.93 12.305 3.258 1 97.31 22 LYS B CA 1
ATOM 885 C C . LYS B 1 22 ? 10.516 11.844 3.602 1 97.31 22 LYS B C 1
ATOM 887 O O . LYS B 1 22 ? 10.203 10.656 3.479 1 97.31 22 LYS B O 1
ATOM 892 N N . VAL B 1 23 ? 9.68 12.734 4.027 1 96.81 23 VAL B N 1
ATOM 893 C CA . VAL B 1 23 ? 8.289 12.414 4.336 1 96.81 23 VAL B CA 1
ATOM 894 C C . VAL B 1 23 ? 7.551 12.016 3.061 1 96.81 23 VAL B C 1
ATOM 896 O O . VAL B 1 23 ? 6.852 11 3.031 1 96.81 23 VAL B O 1
ATOM 899 N N . GLU B 1 24 ? 7.785 12.812 2.018 1 96 24 GLU B N 1
ATOM 900 C CA . GLU B 1 24 ? 7.199 12.492 0.718 1 96 24 GLU B CA 1
ATOM 901 C C . GLU B 1 24 ? 7.609 11.102 0.25 1 96 24 GLU B C 1
ATOM 903 O O . GLU B 1 24 ? 6.773 10.328 -0.225 1 96 24 GLU B O 1
ATOM 908 N N . ALA B 1 25 ? 8.875 10.828 0.408 1 95 25 ALA B N 1
ATOM 909 C CA . ALA B 1 25 ? 9.414 9.539 -0.018 1 95 25 ALA B CA 1
ATOM 910 C C . ALA B 1 25 ? 8.789 8.398 0.772 1 95 25 ALA B C 1
ATOM 912 O O . ALA B 1 25 ? 8.523 7.324 0.221 1 95 25 ALA B O 1
ATOM 913 N N . ALA B 1 26 ? 8.555 8.633 2.012 1 93.31 26 ALA B N 1
ATOM 914 C CA . ALA B 1 26 ? 7.938 7.613 2.85 1 93.31 26 ALA B CA 1
ATOM 915 C C . ALA B 1 26 ? 6.512 7.316 2.395 1 93.31 26 ALA B C 1
ATOM 917 O O . ALA B 1 26 ? 6.098 6.156 2.34 1 93.31 26 ALA B O 1
ATOM 918 N N . ILE B 1 27 ? 5.789 8.305 2.023 1 91.75 27 ILE B N 1
ATOM 919 C CA . ILE B 1 27 ? 4.418 8.148 1.549 1 91.75 27 ILE B CA 1
ATOM 920 C C . ILE B 1 27 ? 4.414 7.414 0.212 1 91.75 27 ILE B C 1
ATOM 922 O O . ILE B 1 27 ? 3.643 6.473 0.018 1 91.75 27 ILE B O 1
ATOM 926 N N . LEU B 1 28 ? 5.34 7.77 -0.631 1 89.19 28 LEU B N 1
ATOM 927 C CA . LEU B 1 28 ? 5.434 7.164 -1.954 1 89.19 28 LEU B CA 1
ATOM 928 C C . LEU B 1 28 ? 5.832 5.695 -1.852 1 89.19 28 LEU B C 1
ATOM 930 O O . LEU B 1 28 ? 5.309 4.852 -2.584 1 89.19 28 LEU B O 1
ATOM 934 N N . ALA B 1 29 ? 6.734 5.457 -0.919 1 89.19 29 ALA B N 1
ATOM 935 C CA . ALA B 1 29 ? 7.188 4.082 -0.716 1 89.19 29 ALA B CA 1
ATOM 936 C C . ALA B 1 29 ? 6.043 3.193 -0.239 1 89.19 29 ALA B C 1
ATOM 938 O O . ALA B 1 29 ? 5.996 2.006 -0.566 1 89.19 29 ALA B O 1
ATOM 939 N N . ASP B 1 30 ? 5.238 3.773 0.476 1 88.56 30 ASP B N 1
ATOM 940 C CA . ASP B 1 30 ? 4.098 3.016 0.984 1 88.56 30 ASP B CA 1
ATOM 941 C C . ASP B 1 30 ? 3.121 2.676 -0.139 1 88.56 30 ASP B C 1
ATOM 943 O O . ASP B 1 30 ? 2.576 1.57 -0.181 1 88.56 30 ASP B O 1
ATOM 947 N N . ILE B 1 31 ? 2.926 3.566 -1.085 1 84.38 31 ILE B N 1
ATOM 948 C CA . ILE B 1 31 ? 2.016 3.406 -2.215 1 84.38 31 ILE B CA 1
ATOM 949 C C . ILE B 1 31 ? 2.553 2.336 -3.162 1 84.38 31 ILE B C 1
ATOM 951 O O . ILE B 1 31 ? 1.78 1.622 -3.805 1 84.38 31 ILE B O 1
ATOM 955 N N . THR B 1 32 ? 3.871 2.234 -3.223 1 85.38 32 THR B N 1
ATOM 956 C CA . THR B 1 32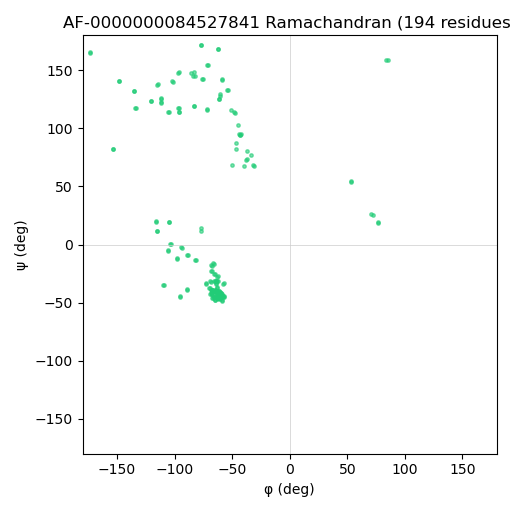 ? 4.488 1.345 -4.199 1 85.38 32 THR B CA 1
ATOM 957 C C . THR B 1 32 ? 5.012 0.08 -3.523 1 85.38 32 THR B C 1
ATOM 959 O O . THR B 1 32 ? 5.906 -0.587 -4.047 1 85.38 32 THR B O 1
ATOM 962 N N . ARG B 1 33 ? 4.555 -0.225 -2.393 1 87.19 33 ARG B N 1
ATOM 963 C CA . ARG B 1 33 ? 4.973 -1.411 -1.65 1 87.19 33 ARG B CA 1
ATOM 964 C C . ARG B 1 33 ? 4.809 -2.67 -2.496 1 87.19 33 ARG B C 1
ATOM 966 O O . ARG B 1 33 ? 3.754 -2.893 -3.092 1 87.19 33 ARG B O 1
ATOM 973 N N . PRO B 1 34 ? 5.816 -3.58 -2.564 1 91.31 34 PRO B N 1
ATOM 974 C CA . PRO B 1 34 ? 5.785 -4.789 -3.391 1 91.31 34 PRO B CA 1
ATOM 975 C C . PRO B 1 34 ? 4.82 -5.844 -2.859 1 91.31 34 PRO B C 1
ATOM 977 O O . PRO B 1 34 ? 4.535 -5.879 -1.66 1 91.31 34 PRO B O 1
ATOM 980 N N . VAL B 1 35 ? 4.367 -6.672 -3.789 1 94.31 35 VAL B N 1
ATOM 981 C CA . VAL B 1 35 ? 3.627 -7.887 -3.469 1 94.31 35 VAL B CA 1
ATOM 982 C C . VAL B 1 35 ? 4.465 -9.109 -3.832 1 94.31 35 VAL B C 1
ATOM 984 O O . VAL B 1 35 ? 4.902 -9.258 -4.977 1 94.31 35 VAL B O 1
ATOM 987 N N . ILE B 1 36 ? 4.703 -9.922 -2.877 1 96.38 36 ILE B N 1
ATOM 988 C CA . ILE B 1 36 ? 5.496 -11.133 -3.078 1 96.38 36 ILE B CA 1
ATOM 989 C C . ILE B 1 36 ? 4.664 -12.359 -2.717 1 96.38 36 ILE B C 1
ATOM 991 O O . ILE B 1 36 ? 4.121 -12.445 -1.613 1 96.38 36 ILE B O 1
ATOM 995 N N . VAL B 1 37 ? 4.578 -13.219 -3.701 1 97.5 37 VAL B N 1
ATOM 996 C CA . VAL B 1 37 ? 3.924 -14.5 -3.475 1 97.5 37 VAL B CA 1
ATOM 997 C C . VAL B 1 37 ? 4.973 -15.609 -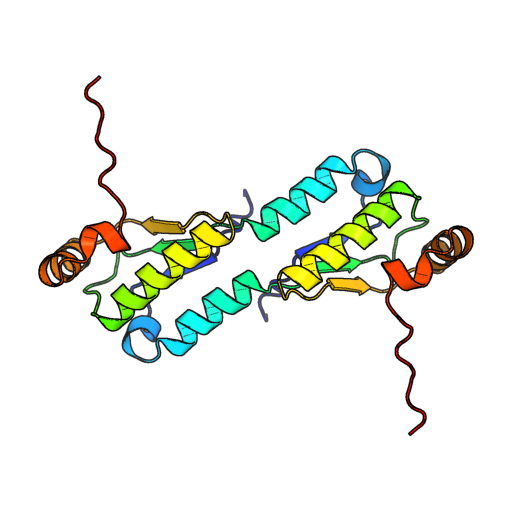3.379 1 97.5 37 VAL B C 1
ATOM 999 O O . VAL B 1 37 ? 5.664 -15.898 -4.359 1 97.5 37 VAL B O 1
ATOM 1002 N N . ASP B 1 38 ? 5.121 -16.203 -2.254 1 97.5 38 ASP B N 1
ATOM 1003 C CA . ASP B 1 38 ? 6.039 -17.312 -2.047 1 97.5 38 ASP B CA 1
ATOM 1004 C C . ASP B 1 38 ? 5.402 -18.641 -2.479 1 97.5 38 ASP B C 1
ATOM 1006 O O . ASP B 1 38 ? 4.418 -19.078 -1.887 1 97.5 38 ASP B O 1
ATOM 1010 N N . ALA B 1 39 ? 6 -19.281 -3.424 1 97.75 39 ALA B N 1
ATOM 1011 C CA . ALA B 1 39 ? 5.43 -20.5 -3.988 1 97.75 39 ALA B CA 1
ATOM 1012 C C . ALA B 1 39 ? 6.328 -21.703 -3.715 1 97.75 39 ALA B C 1
ATOM 1014 O O . ALA B 1 39 ? 6.219 -22.734 -4.391 1 97.75 39 ALA B O 1
ATOM 1015 N N . SER B 1 40 ? 7.188 -21.609 -2.758 1 96.19 40 SER B N 1
ATOM 1016 C CA . SER B 1 40 ? 8.203 -22.625 -2.527 1 96.19 40 SER B CA 1
ATOM 1017 C C . SER B 1 40 ? 7.59 -23.891 -1.936 1 96.19 40 SER B C 1
ATOM 1019 O O . SER B 1 40 ? 8.023 -25 -2.248 1 96.19 40 SER B O 1
ATOM 1021 N N . ALA B 1 41 ? 6.551 -23.734 -1.13 1 96.25 41 ALA B N 1
ATOM 1022 C CA . ALA B 1 41 ? 5.965 -24.875 -0.433 1 96.25 41 ALA B CA 1
ATOM 1023 C C . ALA B 1 41 ? 4.66 -25.297 -1.092 1 96.25 41 ALA B C 1
ATOM 1025 O O . ALA B 1 41 ? 4.004 -26.234 -0.627 1 96.25 41 ALA B O 1
ATOM 1026 N N . ALA B 1 42 ? 4.293 -24.609 -2.133 1 96.62 42 ALA B N 1
ATOM 1027 C CA . ALA B 1 42 ? 3.027 -24.922 -2.787 1 96.62 42 ALA B CA 1
ATOM 1028 C C . ALA B 1 42 ? 3.141 -26.203 -3.611 1 96.62 42 ALA B C 1
ATOM 1030 O O . ALA B 1 42 ? 4.156 -26.438 -4.27 1 96.62 42 ALA B O 1
ATOM 1031 N N . THR B 1 43 ? 2.125 -26.984 -3.617 1 93.81 43 THR B N 1
ATOM 1032 C CA . THR B 1 43 ? 2.178 -28.266 -4.305 1 93.81 43 THR B CA 1
ATOM 1033 C C . THR B 1 43 ? 1.385 -28.219 -5.605 1 93.81 43 THR B C 1
ATOM 1035 O O . THR B 1 43 ? 1.287 -29.219 -6.32 1 93.81 43 THR B O 1
ATOM 1038 N N . GLU B 1 44 ? 0.761 -27.234 -5.875 1 91.81 44 GLU B N 1
ATOM 1039 C CA . GLU B 1 44 ? 0.074 -26.984 -7.137 1 91.81 44 GLU B CA 1
ATOM 1040 C C . GLU B 1 44 ? -0.479 -25.562 -7.188 1 91.81 44 GLU B C 1
ATOM 1042 O O . GLU B 1 44 ? -0.505 -24.859 -6.172 1 91.81 44 GLU B O 1
ATOM 1047 N N . VAL B 1 45 ? -0.855 -25.141 -8.414 1 96.44 45 VAL B N 1
ATOM 1048 C CA . VAL B 1 45 ? -1.621 -23.922 -8.633 1 96.44 45 VAL B CA 1
ATOM 1049 C C . VAL B 1 45 ? -2.76 -24.188 -9.609 1 96.44 45 VAL B C 1
ATOM 1051 O O . VAL B 1 45 ? -2.531 -24.672 -10.719 1 96.44 45 VAL B O 1
ATOM 1054 N N . GLY B 1 46 ? -3.896 -24.016 -9.133 1 96.62 46 GLY B N 1
ATOM 1055 C CA . GLY B 1 46 ? -5.059 -24.203 -9.984 1 96.62 46 GLY B CA 1
ATOM 1056 C C . GLY B 1 46 ? -5.309 -23.047 -10.93 1 96.62 46 GLY B C 1
ATOM 1057 O O . GLY B 1 46 ? -4.637 -22.016 -10.852 1 96.62 46 GLY B O 1
ATOM 1058 N N . ALA B 1 47 ? -6.23 -23.297 -11.781 1 96.69 47 ALA B N 1
ATOM 1059 C CA . ALA B 1 47 ? -6.535 -22.312 -12.82 1 96.69 47 ALA B CA 1
ATOM 1060 C C . ALA B 1 47 ? -7.023 -21 -12.203 1 96.69 47 ALA B C 1
ATOM 1062 O O . ALA B 1 47 ? -6.621 -19.906 -12.633 1 96.69 47 ALA B O 1
ATOM 1063 N N . LEU B 1 48 ? -7.844 -21.047 -11.227 1 96.69 48 LEU B N 1
ATOM 1064 C CA . LEU B 1 48 ? -8.383 -19.844 -10.609 1 96.69 48 LEU B CA 1
ATOM 1065 C C . LEU B 1 48 ? -7.293 -19.062 -9.875 1 96.69 48 LEU B C 1
ATOM 1067 O O . LEU B 1 48 ? -7.242 -17.844 -9.938 1 96.69 48 LEU B O 1
ATOM 1071 N N . ALA B 1 49 ? -6.484 -19.781 -9.188 1 97.81 49 ALA B N 1
ATOM 1072 C CA . ALA B 1 49 ? -5.344 -19.156 -8.516 1 97.81 49 ALA B CA 1
ATOM 1073 C C . ALA B 1 49 ? -4.406 -18.5 -9.531 1 97.81 49 ALA B C 1
ATOM 1075 O O . ALA B 1 49 ? -3.941 -17.375 -9.312 1 97.81 49 ALA B O 1
ATOM 1076 N N . ALA B 1 50 ? -4.176 -19.141 -10.594 1 97.81 50 ALA B N 1
ATOM 1077 C CA . ALA B 1 50 ? -3.324 -18.594 -11.648 1 97.81 50 ALA B CA 1
ATOM 1078 C C . ALA B 1 50 ? -3.916 -17.328 -12.234 1 97.81 50 ALA B C 1
ATOM 1080 O O . ALA B 1 50 ? -3.201 -16.344 -12.445 1 97.81 50 ALA B O 1
ATOM 1081 N N . GLN B 1 51 ? -5.152 -17.359 -12.43 1 97.62 51 GLN B N 1
ATOM 1082 C CA . GLN B 1 51 ? -5.828 -16.172 -12.953 1 97.62 51 GLN B CA 1
ATOM 1083 C C . GLN B 1 51 ? -5.734 -15.008 -11.977 1 97.62 51 GLN B C 1
ATOM 1085 O O . GLN B 1 51 ? -5.52 -13.867 -12.383 1 97.62 51 GLN B O 1
ATOM 1090 N N . LEU B 1 52 ? -5.871 -15.297 -10.727 1 97.88 52 LEU B N 1
ATOM 1091 C CA . LEU B 1 52 ? -5.742 -14.258 -9.711 1 97.88 52 LEU B CA 1
ATOM 1092 C C . LEU B 1 52 ? -4.328 -13.695 -9.695 1 97.88 52 LEU B C 1
ATOM 1094 O O . LEU B 1 52 ? -4.141 -12.484 -9.562 1 97.88 52 LEU B O 1
ATOM 1098 N N . LEU B 1 53 ? -3.385 -14.484 -9.836 1 97.81 53 LEU B N 1
ATOM 1099 C CA . LEU B 1 53 ? -1.996 -14.039 -9.859 1 97.81 53 LEU B CA 1
ATOM 1100 C C . LEU B 1 53 ? -1.725 -13.164 -11.078 1 97.81 53 LEU B C 1
ATOM 1102 O O . LEU B 1 53 ? -1.02 -12.156 -10.977 1 97.81 53 LEU B O 1
ATOM 1106 N N . ILE B 1 54 ? -2.301 -13.531 -12.172 1 97.62 54 ILE B N 1
ATOM 1107 C CA . ILE B 1 54 ? -2.15 -12.742 -13.391 1 97.62 54 ILE B CA 1
ATOM 1108 C C . ILE B 1 54 ? -2.805 -11.375 -13.203 1 97.62 54 ILE B C 1
ATOM 1110 O O . ILE B 1 54 ? -2.211 -10.344 -13.531 1 97.62 54 ILE B O 1
ATOM 1114 N N . ALA B 1 55 ? -4.012 -11.383 -12.703 1 96.81 55 ALA B N 1
ATOM 1115 C CA . ALA B 1 55 ? -4.723 -10.133 -12.43 1 96.81 55 ALA B CA 1
ATOM 1116 C C . ALA B 1 55 ? -3.947 -9.258 -11.445 1 96.81 55 ALA B C 1
ATOM 1118 O O . ALA B 1 55 ? -3.84 -8.047 -11.641 1 96.81 55 ALA B O 1
ATOM 1119 N N . ALA B 1 56 ? -3.428 -9.844 -10.453 1 96.44 56 ALA B N 1
ATOM 1120 C CA . ALA B 1 56 ? -2.648 -9.125 -9.453 1 96.44 56 ALA B CA 1
ATOM 1121 C C . ALA B 1 56 ? -1.395 -8.516 -10.062 1 96.44 56 ALA B C 1
ATOM 1123 O O . ALA B 1 56 ? -1.029 -7.379 -9.742 1 96.44 56 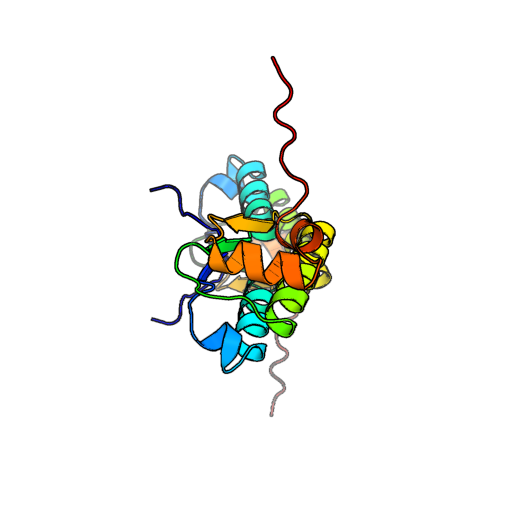ALA B O 1
ATOM 1124 N N . ARG B 1 57 ? -0.744 -9.195 -10.867 1 95.56 57 ARG B N 1
ATOM 1125 C CA . ARG B 1 57 ? 0.432 -8.688 -11.562 1 95.56 57 ARG B CA 1
ATOM 1126 C C . ARG B 1 57 ? 0.077 -7.484 -12.438 1 95.56 57 ARG B C 1
ATOM 1128 O O . ARG B 1 57 ? 0.766 -6.465 -12.398 1 95.56 57 ARG B O 1
ATOM 1135 N N . ARG B 1 58 ? -0.966 -7.594 -13.164 1 94.5 58 ARG B N 1
ATOM 1136 C CA . ARG B 1 58 ? -1.41 -6.5 -14.023 1 94.5 58 ARG B CA 1
ATOM 1137 C C . ARG B 1 58 ? -1.773 -5.27 -13.203 1 94.5 58 ARG B C 1
ATOM 1139 O O . ARG B 1 58 ? -1.397 -4.148 -13.555 1 94.5 58 ARG B O 1
ATOM 1146 N N . ALA B 1 59 ? -2.518 -5.496 -12.141 1 91.69 59 ALA B N 1
ATOM 1147 C CA . ALA B 1 59 ? -2.902 -4.395 -11.258 1 91.69 59 ALA B CA 1
ATOM 1148 C C . ALA B 1 59 ? -1.674 -3.713 -10.664 1 91.69 59 ALA B C 1
ATOM 1150 O O . ALA B 1 59 ? -1.592 -2.482 -10.641 1 91.69 59 ALA B O 1
ATOM 1151 N N . ALA B 1 60 ? -0.777 -4.516 -10.219 1 92.44 60 ALA B N 1
ATOM 1152 C CA . ALA B 1 60 ? 0.456 -3.969 -9.656 1 92.44 60 ALA B CA 1
ATOM 1153 C C . ALA B 1 60 ? 1.181 -3.092 -10.672 1 92.44 60 ALA B C 1
ATOM 1155 O O . ALA B 1 60 ? 1.644 -1.998 -10.344 1 92.44 60 ALA B O 1
ATOM 1156 N N . SER B 1 61 ? 1.264 -3.582 -11.852 1 92 61 SER B N 1
ATOM 1157 C CA . SER B 1 61 ? 1.918 -2.83 -12.922 1 92 61 SER B CA 1
ATOM 1158 C C . SER B 1 61 ? 1.23 -1.489 -13.156 1 92 61 SER B C 1
ATOM 1160 O O . SER B 1 61 ? 1.896 -0.459 -13.289 1 92 61 SER B O 1
ATOM 1162 N N . THR B 1 62 ? -0.059 -1.447 -13.141 1 88.69 62 THR B N 1
ATOM 1163 C CA . THR B 1 62 ? -0.853 -0.24 -13.344 1 88.69 62 THR B CA 1
ATOM 1164 C C . THR B 1 62 ? -0.629 0.753 -12.203 1 88.69 62 THR B C 1
ATOM 1166 O O . THR B 1 62 ? -0.604 1.966 -12.43 1 88.69 62 THR B O 1
ATOM 1169 N N . GLU B 1 63 ? -0.358 0.261 -11.016 1 85.12 63 GLU B N 1
ATOM 1170 C CA . GLU B 1 63 ? -0.214 1.078 -9.812 1 85.12 63 GLU B CA 1
ATOM 1171 C C . GLU B 1 63 ? 1.247 1.438 -9.562 1 85.12 63 GLU B C 1
ATOM 1173 O O . GLU B 1 63 ? 1.561 2.154 -8.609 1 85.12 63 GLU B O 1
ATOM 1178 N N . GLY B 1 64 ? 2.119 0.937 -10.398 1 88.5 64 GLY B N 1
ATOM 1179 C CA . GLY B 1 64 ? 3.535 1.197 -10.203 1 88.5 64 GLY B CA 1
ATOM 1180 C C . GLY B 1 64 ? 4.148 0.375 -9.086 1 88.5 64 GLY B C 1
ATOM 1181 O O . GLY B 1 64 ? 5.168 0.758 -8.516 1 88.5 64 GLY B O 1
ATOM 1182 N N . ARG B 1 65 ? 3.561 -0.683 -8.688 1 90.38 65 ARG B N 1
ATOM 1183 C CA . ARG B 1 65 ? 4.031 -1.599 -7.656 1 90.38 65 ARG B CA 1
ATOM 1184 C C . ARG B 1 65 ? 4.758 -2.791 -8.273 1 90.38 65 ARG B C 1
ATOM 1186 O O . ARG B 1 65 ? 4.406 -3.244 -9.359 1 90.38 65 ARG B O 1
ATOM 1193 N N . SER B 1 66 ? 5.742 -3.289 -7.559 1 93.25 66 SER B N 1
ATOM 1194 C CA . SER B 1 66 ? 6.383 -4.527 -7.992 1 93.25 66 SER B CA 1
ATOM 1195 C C . SER B 1 66 ? 5.586 -5.746 -7.539 1 93.25 66 SER B C 1
ATOM 1197 O O . SER B 1 66 ? 4.945 -5.723 -6.488 1 93.25 66 SER B O 1
ATOM 1199 N N . PHE B 1 67 ? 5.602 -6.75 -8.398 1 95.12 67 PHE B N 1
ATOM 1200 C CA . PHE B 1 67 ? 4.945 -8.023 -8.148 1 95.12 67 PHE B CA 1
ATOM 1201 C C . PHE B 1 67 ? 5.852 -9.188 -8.531 1 95.12 67 PHE B C 1
ATOM 1203 O O . PHE B 1 67 ? 6.453 -9.18 -9.609 1 95.12 67 PHE B O 1
ATOM 1210 N N . ALA B 1 68 ? 5.965 -10.188 -7.613 1 96.31 68 ALA B N 1
ATOM 1211 C CA . ALA B 1 68 ? 6.785 -11.352 -7.945 1 96.31 68 ALA B CA 1
ATOM 1212 C C . ALA B 1 68 ? 6.246 -12.617 -7.277 1 96.31 68 ALA B C 1
ATOM 1214 O O . ALA B 1 68 ? 5.785 -12.57 -6.133 1 96.31 68 ALA B O 1
ATOM 1215 N N . VAL B 1 69 ? 6.301 -13.68 -8.023 1 97.19 69 VAL B N 1
ATOM 1216 C CA . VAL B 1 69 ? 6.156 -15.016 -7.465 1 97.19 69 VAL B CA 1
ATOM 1217 C C . VAL B 1 69 ? 7.535 -15.625 -7.211 1 97.19 69 VAL B C 1
ATOM 1219 O O . VAL B 1 69 ? 8.305 -15.844 -8.148 1 97.19 69 VAL B O 1
ATOM 1222 N N . GLU B 1 70 ? 7.785 -15.891 -5.98 1 96.12 70 GLU B N 1
ATOM 1223 C CA . GLU B 1 70 ? 9.133 -16.312 -5.625 1 96.12 70 GLU B CA 1
ATOM 1224 C C . GLU B 1 70 ? 9.203 -17.828 -5.422 1 96.12 70 GLU B C 1
ATOM 1226 O O . GLU B 1 70 ? 8.273 -18.422 -4.883 1 96.12 70 GLU B O 1
ATOM 1231 N N . ALA B 1 71 ? 10.242 -18.422 -5.859 1 96 71 ALA B N 1
ATOM 1232 C CA . ALA B 1 71 ? 10.641 -19.812 -5.617 1 96 71 ALA B CA 1
ATOM 1233 C C . ALA B 1 71 ? 9.516 -20.766 -5.973 1 96 71 ALA B C 1
ATOM 1235 O O . ALA B 1 71 ? 9.148 -21.625 -5.168 1 96 71 ALA B O 1
ATOM 1236 N N . PRO B 1 72 ? 9.047 -20.656 -7.184 1 96.62 72 PRO B N 1
ATOM 1237 C CA . PRO B 1 72 ? 8.016 -21.641 -7.551 1 96.62 72 PRO B CA 1
ATOM 1238 C C . PRO B 1 72 ? 8.531 -23.078 -7.504 1 96.62 72 PRO B C 1
ATOM 1240 O O . PRO B 1 72 ? 9.578 -23.375 -8.086 1 96.62 72 PRO B O 1
ATOM 1243 N N . SER B 1 73 ? 7.867 -23.844 -6.797 1 96.12 73 SER B N 1
ATOM 1244 C CA . SER B 1 73 ? 8.227 -25.25 -6.742 1 96.12 73 SER B CA 1
ATOM 1245 C C . SER B 1 73 ? 8.102 -25.906 -8.109 1 96.12 73 SER B C 1
ATOM 1247 O O . SER B 1 73 ? 7.512 -25.328 -9.031 1 96.12 73 SER B O 1
ATOM 1249 N N . ASP B 1 74 ? 8.617 -27.109 -8.242 1 96.06 74 ASP B N 1
ATOM 1250 C CA . ASP B 1 74 ? 8.461 -27.891 -9.469 1 96.06 74 ASP B CA 1
ATOM 1251 C C . ASP B 1 74 ? 6.988 -28.172 -9.758 1 96.06 74 ASP B C 1
ATOM 1253 O O . ASP B 1 74 ? 6.551 -28.125 -10.906 1 96.06 74 ASP B O 1
ATOM 1257 N N . ALA B 1 75 ? 6.305 -28.438 -8.766 1 96.5 75 ALA B N 1
ATOM 1258 C CA . ALA B 1 75 ? 4.883 -28.734 -8.898 1 96.5 75 ALA B CA 1
ATOM 1259 C C . ALA B 1 75 ? 4.117 -27.531 -9.422 1 96.5 75 ALA B C 1
ATOM 1261 O O . ALA B 1 75 ? 3.238 -27.656 -10.273 1 96.5 75 ALA B O 1
ATOM 1262 N N . VAL B 1 76 ? 4.457 -26.391 -8.953 1 97.5 76 VAL B N 1
ATOM 1263 C CA . VAL B 1 76 ? 3.832 -25.156 -9.398 1 97.5 76 VAL B CA 1
ATOM 1264 C C . VAL B 1 76 ? 4.195 -24.891 -10.859 1 97.5 76 VAL B C 1
ATOM 1266 O O . VAL B 1 76 ? 3.322 -24.609 -11.688 1 97.5 76 VAL B O 1
ATOM 1269 N N . ARG B 1 77 ? 5.43 -25.031 -11.188 1 96.94 77 ARG B N 1
ATOM 1270 C CA . ARG B 1 77 ? 5.883 -24.812 -12.555 1 96.94 77 ARG B CA 1
ATOM 1271 C C . ARG B 1 77 ? 5.188 -25.766 -13.523 1 96.94 77 ARG B C 1
ATOM 1273 O O . ARG B 1 77 ? 4.742 -25.359 -14.594 1 96.94 77 ARG B O 1
ATOM 1280 N N . ASP B 1 78 ? 5.066 -26.984 -13.07 1 97.06 78 ASP B N 1
ATOM 1281 C CA . ASP B 1 78 ? 4.414 -28 -13.898 1 97.06 78 ASP B CA 1
ATOM 1282 C C . ASP B 1 78 ? 2.943 -27.641 -14.125 1 97.06 78 ASP B C 1
ATOM 1284 O O . ASP B 1 78 ? 2.436 -27.781 -15.242 1 97.06 78 ASP B O 1
ATOM 1288 N N . SER B 1 79 ? 2.277 -27.266 -13.109 1 97.69 79 SER B N 1
ATOM 1289 C CA . SER B 1 79 ? 0.869 -26.906 -13.211 1 97.69 79 SER B CA 1
ATOM 1290 C C . SER B 1 79 ? 0.668 -25.719 -14.156 1 97.69 79 SER B C 1
ATOM 1292 O O . SER B 1 79 ? -0.224 -25.75 -15.008 1 97.69 79 SER B O 1
ATOM 1294 N N . LEU B 1 80 ? 1.492 -24.766 -14.094 1 97.38 80 LEU B N 1
ATOM 1295 C CA . LEU B 1 80 ? 1.399 -23.578 -14.938 1 97.38 80 LEU B CA 1
ATOM 1296 C C . LEU B 1 80 ? 1.697 -23.922 -16.391 1 97.38 80 LEU B C 1
ATOM 1298 O O . LEU B 1 80 ? 1.036 -23.422 -17.297 1 97.38 80 LEU B O 1
ATOM 1302 N N . ASP B 1 81 ? 2.645 -24.766 -16.547 1 96.88 81 ASP B N 1
ATOM 1303 C CA . ASP B 1 81 ? 3.006 -25.188 -17.891 1 96.88 81 ASP B CA 1
ATOM 1304 C C . ASP B 1 81 ? 1.839 -25.906 -18.578 1 96.88 81 ASP B C 1
ATOM 1306 O O . ASP B 1 81 ? 1.544 -25.656 -19.734 1 96.88 81 ASP B O 1
ATOM 1310 N N . ARG B 1 82 ? 1.317 -26.75 -17.781 1 97.69 82 ARG B N 1
ATOM 1311 C CA . ARG B 1 82 ? 0.187 -27.5 -18.312 1 97.69 82 ARG B CA 1
ATOM 1312 C C . ARG B 1 82 ? -0.934 -26.562 -18.766 1 97.69 82 ARG B C 1
ATOM 1314 O O . ARG B 1 82 ? -1.625 -26.844 -19.75 1 97.69 82 ARG B O 1
ATOM 1321 N N . MET B 1 83 ? -1.099 -25.484 -18.094 1 97.62 83 MET B N 1
ATOM 1322 C CA . MET B 1 83 ? -2.143 -24.516 -18.391 1 97.62 83 MET B CA 1
ATOM 1323 C C . MET B 1 83 ? -1.655 -23.484 -19.406 1 97.62 83 MET B C 1
ATOM 1325 O O . MET B 1 83 ? -2.438 -22.672 -19.906 1 97.62 83 MET B O 1
ATOM 1329 N N . GLY B 1 84 ? -0.394 -23.531 -19.672 1 97.38 84 GLY B N 1
ATOM 1330 C CA . GLY B 1 84 ? 0.19 -22.531 -20.578 1 97.38 84 GLY B CA 1
ATOM 1331 C C . GLY B 1 84 ? 0.283 -21.156 -19.953 1 97.38 84 GLY B C 1
ATOM 1332 O O . GLY B 1 84 ? 0.278 -20.156 -20.672 1 97.38 84 GLY B O 1
ATOM 1333 N N . LEU B 1 85 ? 0.356 -21.047 -18.672 1 97.06 85 LEU B N 1
ATOM 1334 C CA . LEU B 1 85 ? 0.266 -19.766 -18 1 97.06 85 LEU B CA 1
ATOM 1335 C C . LEU B 1 85 ? 1.574 -19.422 -17.297 1 97.06 85 LEU B C 1
ATOM 1337 O O . LEU B 1 85 ? 1.628 -18.484 -16.5 1 97.06 85 LEU B O 1
ATOM 1341 N N . SER B 1 86 ? 2.631 -20.078 -17.5 1 96.38 86 SER B N 1
ATOM 1342 C CA . SER B 1 86 ? 3.9 -19.906 -16.812 1 96.38 86 SER B CA 1
ATOM 1343 C C . SER B 1 86 ? 4.438 -18.484 -16.984 1 96.38 86 SER B C 1
ATOM 1345 O O . SER B 1 86 ? 4.742 -17.797 -16.016 1 96.38 86 SER B O 1
ATOM 1347 N N . ALA B 1 87 ? 4.465 -18 -18.172 1 95.12 87 ALA B N 1
ATOM 1348 C CA . ALA B 1 87 ? 5 -16.672 -18.453 1 95.12 87 ALA B CA 1
ATOM 1349 C C . ALA B 1 87 ? 4.113 -15.5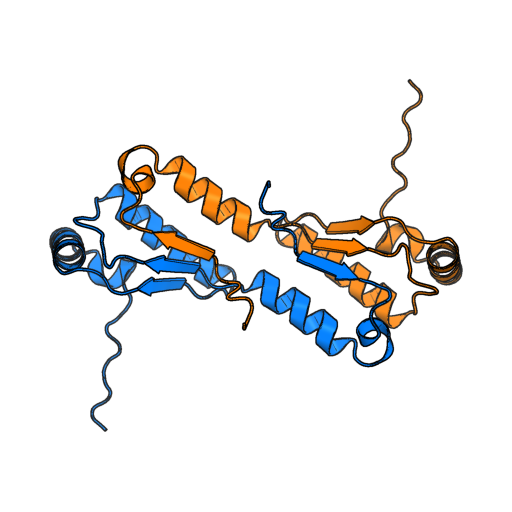78 -17.859 1 95.12 87 ALA B C 1
ATOM 1351 O O . ALA B 1 87 ? 4.613 -14.586 -17.328 1 95.12 87 ALA B O 1
ATOM 1352 N N . ALA B 1 88 ? 2.824 -15.766 -18 1 95.94 88 ALA B N 1
ATOM 1353 C CA . ALA B 1 88 ? 1.865 -14.773 -17.516 1 95.94 88 ALA B CA 1
ATOM 1354 C C . ALA B 1 88 ? 1.938 -14.633 -15.992 1 95.94 88 ALA B C 1
ATOM 1356 O O . ALA B 1 88 ? 1.758 -13.539 -15.461 1 95.94 88 ALA B O 1
ATOM 1357 N N . VAL B 1 89 ? 2.27 -15.703 -15.328 1 96.69 89 VAL B N 1
ATOM 1358 C CA . VAL B 1 89 ? 2.264 -15.703 -13.867 1 96.69 89 VAL B CA 1
ATOM 1359 C C . VAL B 1 89 ? 3.666 -15.406 -13.344 1 96.69 89 VAL B C 1
ATOM 1361 O O . VAL B 1 89 ? 3.84 -14.562 -12.461 1 96.69 89 VAL B O 1
ATOM 1364 N N . LEU B 1 90 ? 4.715 -16 -13.883 1 94.81 90 LEU B N 1
ATOM 1365 C CA . LEU B 1 90 ? 6.059 -15.969 -13.32 1 94.81 90 LEU B CA 1
ATOM 1366 C C . LEU B 1 90 ? 6.91 -14.906 -14 1 94.81 90 LEU B C 1
ATOM 1368 O O . LEU B 1 90 ? 7.945 -14.5 -13.477 1 94.81 90 LEU B O 1
ATOM 1372 N N . GLY B 1 91 ? 6.449 -14.375 -15.078 1 89.5 91 GLY B N 1
ATOM 1373 C CA . GLY B 1 91 ? 7.242 -13.414 -15.836 1 89.5 91 GLY B CA 1
ATOM 1374 C C . GLY B 1 91 ? 8.227 -14.078 -16.781 1 89.5 91 GLY B C 1
ATOM 1375 O O . GLY B 1 91 ? 8.422 -15.297 -16.734 1 89.5 91 GLY B O 1
ATOM 1376 N N . ALA B 1 92 ? 8.633 -13.312 -17.766 1 75.94 92 ALA B N 1
ATOM 1377 C CA . ALA B 1 92 ? 9.594 -13.82 -18.734 1 75.94 92 ALA B CA 1
ATOM 1378 C C . ALA B 1 92 ? 10.906 -14.219 -18.078 1 75.94 92 ALA B C 1
ATOM 1380 O O . ALA B 1 92 ? 11.344 -13.57 -17.125 1 75.94 92 ALA B O 1
ATOM 1381 N N . PRO B 1 93 ? 11.359 -15.477 -18.391 1 64.94 93 PRO B N 1
ATOM 1382 C CA . PRO B 1 93 ? 12.633 -15.922 -17.828 1 64.94 93 PRO B CA 1
ATOM 1383 C C . PRO B 1 93 ? 13.75 -14.891 -18 1 64.94 93 PRO B C 1
ATOM 1385 O O . PRO B 1 93 ? 13.734 -14.117 -18.969 1 64.94 93 PRO B O 1
ATOM 1388 N N . GLU B 1 94 ? 14.234 -14.336 -16.812 1 56.53 94 GLU B N 1
ATOM 1389 C CA . GLU B 1 94 ? 15.383 -13.453 -17 1 56.53 94 GLU B CA 1
ATOM 1390 C C . GLU B 1 94 ? 16.391 -14.047 -17.984 1 56.53 94 GLU B C 1
ATOM 1392 O O . GLU B 1 94 ? 16.75 -15.219 -17.875 1 56.53 94 GLU B O 1
ATOM 1397 N N . THR B 1 95 ? 16.219 -13.648 -19.188 1 54.81 95 THR B N 1
ATOM 1398 C CA . THR B 1 95 ? 17.25 -14.07 -20.125 1 54.81 95 THR B CA 1
ATOM 1399 C C . THR B 1 95 ? 18.641 -13.844 -19.547 1 54.81 95 THR B C 1
ATOM 1401 O O . THR B 1 95 ? 18.969 -12.734 -19.109 1 54.81 95 THR B O 1
ATOM 1404 N N . GLU B 1 96 ? 19.203 -14.727 -18.828 1 51.31 96 GLU B N 1
ATOM 1405 C CA . GLU B 1 96 ? 20.641 -14.672 -18.578 1 51.31 96 GLU B CA 1
ATOM 1406 C C . GLU B 1 96 ? 21.406 -14.188 -19.797 1 51.31 96 GLU B C 1
ATOM 1408 O O . GLU B 1 96 ? 21.328 -14.805 -20.859 1 51.31 96 GLU B O 1
ATOM 1413 N N . VAL B 1 97 ? 21.406 -12.859 -19.953 1 42.06 97 VAL B N 1
ATOM 1414 C CA . VAL B 1 97 ? 22.391 -12.43 -20.938 1 42.06 97 VAL B CA 1
ATOM 1415 C C . VAL B 1 97 ? 23.75 -13.031 -20.625 1 42.06 97 VAL B C 1
ATOM 1417 O O . VAL B 1 97 ? 24.188 -12.992 -19.469 1 42.06 97 VAL B O 1
ATOM 1420 N N . ALA B 1 98 ? 24.25 -13.898 -21.531 1 50.81 98 ALA B N 1
ATOM 1421 C CA . ALA B 1 98 ? 25.594 -14.453 -21.609 1 50.81 98 ALA B CA 1
ATOM 1422 C C . ALA B 1 98 ? 26.656 -13.352 -21.516 1 50.81 98 ALA B C 1
ATOM 1424 O O . ALA B 1 98 ? 26.625 -12.391 -22.281 1 50.81 98 ALA B O 1
ATOM 1425 N N . GLY B 1 99 ? 26.844 -12.656 -20.312 1 34 99 GLY B N 1
ATOM 1426 C CA . GLY B 1 99 ? 28.266 -12.367 -20.453 1 34 99 GLY B CA 1
ATOM 1427 C C . GLY B 1 99 ? 29.109 -13.594 -20.719 1 34 99 GLY B C 1
ATOM 1428 O O . GLY B 1 99 ? 28.703 -14.711 -20.375 1 34 99 GLY B O 1
#

Solvent-accessible surface area (backbone atoms only — not comparable to full-atom values): 10930 Å² total; per-residue (Å²): 127,80,75,75,69,49,49,76,44,58,54,52,46,63,43,60,77,77,38,49,66,58,53,52,46,52,54,50,50,61,70,33,40,35,40,38,34,39,22,57,78,17,75,52,52,51,71,69,46,47,51,50,48,32,52,49,42,54,51,24,54,75,63,64,21,50,63,48,57,40,59,63,20,69,44,29,51,50,37,24,50,76,68,68,38,42,51,70,52,63,43,73,74,78,70,72,71,82,118,125,80,76,75,68,49,50,75,42,59,53,54,44,62,43,60,77,76,38,50,66,58,54,52,48,53,54,50,49,60,69,33,41,34,39,37,33,39,23,58,79,17,76,52,54,51,71,68,47,46,51,50,46,33,52,50,41,52,51,25,55,76,61,64,21,51,62,46,61,40,59,64,20,70,45,28,52,49,38,26,50,74,70,68,40,42,50,70,51,62,42,73,73,77,71,76,72,79,120

Secondary structure (DSSP, 8-state):
-----SEEEETTSTHHHH-HHHHHHHHHHHHT--EEEE-SS-----HHHHHHHHHHHHHHHHHT--EEEES--HHHHHHHHHHT-HHHHH-S-------/-----SEEEETTSTHHHH-HHHHHHHHHHHHT--EEEE-SS-----HHHHHHHHHHHHHHHHHT--EEEES--HHHHHHHHHHT-HHHHH-S-------

pLDDT: mean 89.31, std 15.59, range [28.83, 97.88]

Sequence (198 aa):
MANDTALRLDLAHPDWTDDLKKVEAAILADITRPVIVDASAATEVGALAAQLLIAARRAASTEGRSFAVEAPSDAVRDSLDRMGLSAAVLGAPETEVAGMANDTALRLDLAHPDWTDDLKKVEAAILADITRPVIVDASAATEVGALAAQLLIAARRAASTEGRSFAVEAPSDAVRDSLDRMGLSAAVLGAPETEVAG

Radius of gyration: 21.44 Å; Cα contacts (8 Å, |Δi|>4): 251; chains: 2; bounding box: 58×60×41 Å

Organism: NCBI:txid1123501

Foldseek 3Di:
DPPPVDDDDDCPDCCVPPPVVVVVVSVVCSQQPADEAEQQPPQEADPVNLVVLLVVCVVSVVSNHHYAYPNHHPNHCVRCVVVVRNCSRHNDDPPPPPD/DPPPVDDDDDCPDCCVPPPVVVVVVSVVCSQQPADEAEQQPPQEADPVNLVVLLVVCVVSVVSNHHYAYPNHHPNHCVRCVVVVRNCSRHNDPPPPPDD

InterPro domains:
  IPR002645 STAS domain [PF13466] (26-87)
  IPR002645 STAS domain [PS50801] (1-99)
  IPR036513 STAS domain superfamily [G3DSA:3.30.750.24] (7-98)
  IPR036513 STAS domain superfamily [SSF52091] (27-86)